Protein AF-A0A8T1W0N7-F1 (afdb_monomer_lite)

Radius of gyration: 32.39 Å; chains: 1; bounding box: 61×63×94 Å

Organism: NCBI:txid221518

Foldseek 3Di:
DVPLVQCLPPDPPPDPVVVVVLVVCLQVLLLLVLQCQQPPDAPLLLCLQQPVVDDVVVSVVRPPPPDGLVCCCVPPCVPDVSCVLSVQSNVSSVVVPVVVVVNVLCCPQQNDDSLSSNLSNVCSSVVDNPPGDTGDRSCVRRVNVVSVVCVVVVVVVVVVVVVVVVVVVVVVVVVVVVVVVVVVVVVVVVVVVPDDDDDDDDDDDDDDDDD

pLDDT: mean 75.39, std 12.21, range [38.31, 92.81]

Sequence (211 aa):
MAKADDWSDKTYPAEGTEETVKTDFDQVYCYAQGEYVCNEASVAEALTMFAPDLSTAIVALFENMTDGVNTLCDDYLSDYSQLKSLCNGCDTARQFENYTKVFDWADSQCPRTSATLEYCGQFLATGSLSNITVGTAPYTQCRAEFLDLVGDYSLYLGVGSVLVCVGALMVIIFACCLSRREQLGRNHAELEDDDPVTPSMEHPRYQYTKA

Secondary structure (DSSP, 8-state):
-HHHHHHHTSPSPSSHHHHHHHHHHHHHHHHHHHHHHHHTS-HHHHHHHH-TTS-HHHHHHHTT--S-HHHHHHHHTTT-TTHHHHHHHHHHHGGGGGGHHHHHHHHHHS---HHHHHHHHHHHHHT-GGG--SS--HHHHHHHHHHHHHHHHHHHHHHHHHHHHHHHHHHHHHHHHHHHHHHHHHHHHHHHTTS----------------

Structure (mmCIF, N/CA/C/O backbone):
data_AF-A0A8T1W0N7-F1
#
_entry.id   AF-A0A8T1W0N7-F1
#
loop_
_atom_site.group_PDB
_atom_site.id
_atom_site.type_symbol
_atom_site.label_atom_id
_atom_site.label_alt_id
_atom_site.label_comp_id
_atom_site.label_asym_id
_atom_site.label_entity_id
_atom_site.label_seq_id
_atom_site.pdbx_PDB_ins_code
_atom_site.Cartn_x
_atom_site.Cartn_y
_atom_site.Cartn_z
_atom_site.occupancy
_atom_site.B_iso_or_equiv
_atom_site.auth_seq_id
_atom_site.auth_comp_id
_atom_site.auth_asym_id
_atom_site.auth_atom_id
_atom_site.pdbx_PDB_model_num
ATOM 1 N N . MET A 1 1 ? 14.046 -5.407 -12.620 1.00 51.56 1 MET A N 1
ATOM 2 C CA . MET A 1 1 ? 14.021 -6.820 -13.064 1.00 51.56 1 MET A CA 1
ATOM 3 C C . MET A 1 1 ? 14.830 -7.713 -12.137 1.00 51.56 1 MET A C 1
ATOM 5 O O . MET A 1 1 ? 14.210 -8.379 -11.332 1.00 51.56 1 MET A O 1
ATOM 9 N N . ALA A 1 2 ? 16.168 -7.661 -12.135 1.00 61.75 2 ALA A N 1
ATOM 10 C CA . ALA A 1 2 ? 16.991 -8.646 -11.413 1.00 61.75 2 ALA A CA 1
ATOM 11 C C . ALA A 1 2 ? 16.818 -8.709 -9.882 1.00 61.75 2 ALA A C 1
ATOM 13 O O . ALA A 1 2 ? 17.281 -9.665 -9.290 1.00 61.75 2 ALA A O 1
ATOM 14 N N . LYS A 1 3 ? 16.213 -7.706 -9.232 1.00 72.19 3 LYS A N 1
ATOM 15 C CA . LYS A 1 3 ? 16.047 -7.682 -7.769 1.00 72.19 3 LYS A CA 1
ATOM 16 C C . LYS A 1 3 ? 14.733 -8.295 -7.294 1.00 72.19 3 LYS A C 1
ATOM 18 O O . LYS A 1 3 ? 14.773 -9.114 -6.397 1.00 72.19 3 LYS A O 1
ATOM 23 N N . ALA A 1 4 ? 13.602 -7.955 -7.914 1.00 73.38 4 ALA A N 1
ATOM 24 C CA . ALA A 1 4 ? 12.312 -8.539 -7.538 1.00 73.38 4 ALA A CA 1
ATOM 25 C C . ALA A 1 4 ? 12.277 -10.054 -7.799 1.00 73.38 4 ALA A C 1
ATOM 27 O O . ALA A 1 4 ? 11.892 -10.817 -6.921 1.00 73.38 4 ALA A O 1
ATOM 28 N N . ASP A 1 5 ? 12.794 -10.471 -8.958 1.00 75.06 5 ASP A N 1
ATOM 29 C CA . ASP A 1 5 ? 12.946 -11.881 -9.331 1.00 75.06 5 ASP A CA 1
ATOM 30 C C . ASP A 1 5 ? 13.889 -12.617 -8.357 1.00 75.06 5 ASP A C 1
ATOM 32 O O . ASP A 1 5 ? 13.538 -13.650 -7.800 1.00 75.06 5 ASP A O 1
ATOM 36 N N . ASP A 1 6 ? 15.037 -12.015 -8.020 1.00 79.44 6 ASP A N 1
ATOM 37 C CA . ASP A 1 6 ? 16.000 -12.566 -7.051 1.00 79.44 6 ASP A CA 1
ATOM 38 C C . ASP A 1 6 ? 15.481 -12.585 -5.601 1.00 79.44 6 ASP A C 1
ATOM 40 O O . ASP A 1 6 ? 15.988 -13.344 -4.777 1.00 79.44 6 ASP A O 1
ATOM 44 N N . TRP A 1 7 ? 14.495 -11.755 -5.253 1.00 85.31 7 TRP A N 1
ATOM 45 C CA . TRP A 1 7 ? 13.890 -11.735 -3.918 1.00 85.31 7 TRP A CA 1
ATOM 46 C C . TRP A 1 7 ? 12.707 -12.692 -3.788 1.00 85.31 7 TRP A C 1
ATOM 48 O O . TRP A 1 7 ? 12.450 -13.159 -2.676 1.00 85.31 7 TRP A O 1
ATOM 58 N N . SER A 1 8 ? 12.007 -12.989 -4.885 1.00 79.25 8 SER A N 1
ATOM 59 C CA . SER A 1 8 ? 10.770 -13.782 -4.898 1.00 79.25 8 SER A CA 1
ATOM 60 C C . SER A 1 8 ? 10.919 -15.130 -4.173 1.00 79.25 8 SER A C 1
ATOM 62 O O . SER A 1 8 ? 10.123 -15.444 -3.288 1.00 79.25 8 SER A O 1
ATOM 64 N N . ASP A 1 9 ? 12.021 -15.839 -4.431 1.00 81.81 9 ASP A N 1
ATOM 65 C CA . ASP A 1 9 ? 12.339 -17.152 -3.851 1.00 81.81 9 ASP A CA 1
ATOM 66 C C . ASP A 1 9 ? 13.095 -17.094 -2.508 1.00 81.81 9 ASP A C 1
ATOM 68 O O . ASP A 1 9 ? 13.445 -18.128 -1.929 1.00 81.81 9 ASP A O 1
ATOM 72 N N . LYS A 1 10 ? 13.394 -15.897 -1.992 1.00 85.75 10 LYS A N 1
ATOM 73 C CA . LYS A 1 10 ? 14.157 -15.714 -0.747 1.00 85.75 10 LYS A CA 1
ATOM 74 C C . LYS A 1 10 ? 13.240 -15.432 0.434 1.00 85.75 10 LYS A C 1
ATOM 76 O O . LYS A 1 10 ? 12.206 -14.782 0.301 1.00 85.75 10 LYS A O 1
ATOM 81 N N . THR A 1 11 ? 13.655 -15.880 1.617 1.00 85.56 11 THR A N 1
ATOM 82 C CA . THR A 1 11 ? 13.000 -15.509 2.875 1.00 85.56 11 THR A CA 1
ATOM 83 C C . THR A 1 11 ? 13.173 -14.016 3.123 1.00 85.56 11 THR A C 1
ATOM 85 O O . THR A 1 11 ? 14.282 -13.498 3.017 1.00 85.56 11 THR A O 1
ATOM 88 N N . TYR A 1 12 ? 12.086 -13.342 3.492 1.00 82.94 12 TYR A N 1
ATOM 89 C CA . TYR A 1 12 ? 12.127 -11.936 3.871 1.00 82.94 12 TYR A CA 1
ATOM 90 C C . TYR A 1 12 ? 12.926 -11.713 5.179 1.00 82.94 12 TYR A C 1
ATOM 92 O O . TYR A 1 12 ? 12.727 -12.469 6.137 1.00 82.94 12 TYR A O 1
ATOM 100 N N . PRO A 1 13 ? 13.732 -10.639 5.276 1.00 85.38 13 PRO A N 1
ATOM 101 C CA . PRO A 1 13 ? 14.179 -9.796 4.168 1.00 85.38 13 PRO A CA 1
ATOM 102 C C . PRO A 1 13 ? 15.295 -10.494 3.372 1.00 85.38 13 PRO A C 1
ATOM 104 O O . PRO A 1 13 ? 16.272 -10.988 3.937 1.00 85.38 13 PRO A O 1
ATOM 107 N N . ALA A 1 14 ? 15.169 -10.499 2.049 1.00 83.25 14 ALA A N 1
ATOM 108 C CA . ALA A 1 14 ? 16.168 -10.972 1.102 1.00 83.25 14 ALA A CA 1
ATOM 109 C C . ALA A 1 14 ? 17.433 -10.101 1.141 1.00 83.25 14 ALA A C 1
ATOM 111 O O . ALA A 1 14 ? 18.542 -10.614 0.986 1.00 83.25 14 ALA A O 1
ATOM 112 N N . GLU A 1 15 ? 17.279 -8.793 1.373 1.00 85.88 15 GLU A N 1
ATOM 113 C CA . GLU A 1 15 ? 18.358 -7.855 1.694 1.00 85.88 15 GLU A CA 1
ATOM 114 C C . GLU A 1 15 ? 17.822 -6.608 2.419 1.00 85.88 15 GLU A C 1
ATOM 116 O O . GLU A 1 15 ? 16.622 -6.349 2.422 1.00 85.88 15 GLU A O 1
ATOM 121 N N . GLY A 1 16 ? 18.708 -5.801 3.017 1.00 81.50 16 GLY A N 1
ATOM 122 C CA . GLY A 1 16 ? 18.302 -4.651 3.842 1.00 81.50 16 GLY A CA 1
ATOM 123 C C . GLY A 1 16 ? 17.503 -3.567 3.103 1.00 81.50 16 GLY A C 1
ATOM 124 O O . GLY A 1 16 ? 16.734 -2.841 3.719 1.00 81.50 16 GLY A O 1
ATOM 125 N N . THR A 1 17 ? 17.628 -3.462 1.778 1.00 84.69 17 THR A N 1
ATOM 126 C CA . THR A 1 17 ? 16.806 -2.541 0.974 1.00 84.69 17 THR A CA 1
ATOM 127 C C . THR A 1 17 ? 15.355 -3.010 0.847 1.00 84.69 17 THR A C 1
ATOM 129 O O . THR A 1 17 ? 14.473 -2.170 0.677 1.00 84.69 17 THR A O 1
ATOM 132 N N . GLU A 1 18 ? 15.074 -4.311 0.985 1.00 84.31 18 GLU A N 1
ATOM 133 C CA . GLU A 1 18 ? 13.703 -4.834 0.988 1.00 84.31 18 GLU A CA 1
ATOM 134 C C . GLU A 1 18 ? 12.922 -4.353 2.221 1.00 84.31 18 GLU A C 1
ATOM 136 O O . GLU A 1 18 ? 11.718 -4.141 2.135 1.00 84.31 18 GLU A O 1
ATOM 141 N N . GLU A 1 19 ? 13.594 -4.074 3.344 1.00 86.50 19 GLU A N 1
ATOM 142 C CA . GLU A 1 19 ? 12.948 -3.484 4.528 1.00 86.50 19 GLU A CA 1
ATOM 143 C C . GLU A 1 19 ? 12.446 -2.055 4.262 1.00 86.50 19 GLU A C 1
ATOM 145 O O . GLU A 1 19 ? 11.387 -1.649 4.747 1.00 86.50 19 GLU A O 1
ATOM 150 N N . THR A 1 20 ? 13.181 -1.290 3.450 1.00 86.62 20 THR A N 1
ATOM 151 C CA . THR A 1 20 ? 12.734 0.040 3.011 1.00 86.62 20 THR A CA 1
ATOM 152 C C . THR A 1 20 ? 11.558 -0.083 2.049 1.00 86.62 20 THR A C 1
ATOM 154 O O . THR A 1 20 ? 10.544 0.575 2.246 1.0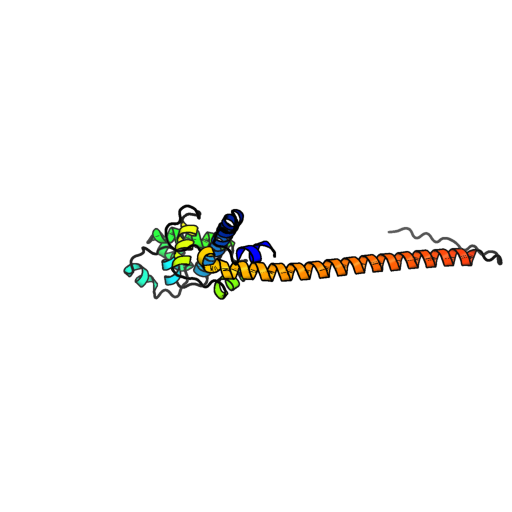0 86.62 20 THR A O 1
ATOM 157 N N . VAL A 1 21 ? 11.643 -0.998 1.076 1.00 86.81 21 VAL A N 1
ATOM 158 C CA . VAL A 1 21 ? 10.542 -1.285 0.139 1.00 86.81 21 VAL A CA 1
ATOM 159 C C . VAL A 1 21 ? 9.277 -1.703 0.884 1.00 86.81 21 VAL A C 1
ATOM 161 O O . VAL A 1 21 ? 8.193 -1.229 0.557 1.00 86.81 21 VAL A O 1
ATOM 164 N N . LYS A 1 22 ? 9.416 -2.540 1.914 1.00 88.38 22 LYS A N 1
ATOM 165 C CA . LYS A 1 22 ? 8.322 -2.904 2.809 1.00 88.38 22 LYS A CA 1
ATOM 166 C C . LYS A 1 22 ? 7.690 -1.670 3.448 1.00 88.38 22 LYS A C 1
ATOM 168 O O . LYS A 1 22 ? 6.474 -1.538 3.416 1.00 88.38 22 LYS A O 1
ATOM 173 N N . THR A 1 23 ? 8.505 -0.796 4.032 1.00 87.62 23 THR A N 1
ATOM 174 C CA . THR A 1 23 ? 8.027 0.407 4.731 1.00 87.62 23 THR A CA 1
ATOM 175 C C . THR A 1 23 ? 7.243 1.316 3.786 1.00 87.62 23 THR A C 1
ATOM 177 O O . THR A 1 23 ? 6.129 1.727 4.109 1.00 87.62 23 THR A O 1
ATOM 180 N N . ASP A 1 24 ? 7.792 1.572 2.599 1.00 87.44 24 ASP A N 1
ATOM 181 C CA . ASP A 1 24 ? 7.155 2.416 1.589 1.00 87.44 24 ASP A CA 1
ATOM 182 C C . ASP A 1 24 ? 5.853 1.785 1.074 1.00 87.44 24 ASP A C 1
ATOM 184 O O . ASP A 1 24 ? 4.835 2.467 0.943 1.00 87.44 24 ASP A O 1
ATOM 188 N N . PHE A 1 25 ? 5.862 0.472 0.820 1.00 87.50 25 PHE A N 1
ATOM 189 C CA . PHE A 1 25 ? 4.670 -0.261 0.402 1.00 87.50 25 PHE A CA 1
ATOM 190 C C . PHE A 1 25 ? 3.577 -0.210 1.468 1.00 87.50 25 PHE A C 1
ATOM 192 O O . PHE A 1 25 ? 2.442 0.132 1.150 1.00 87.50 25 PHE A O 1
ATOM 199 N N . ASP A 1 26 ? 3.912 -0.520 2.723 1.00 89.31 26 ASP A N 1
ATOM 200 C CA . ASP A 1 26 ? 2.964 -0.514 3.837 1.00 89.31 26 ASP A CA 1
ATOM 201 C C . ASP A 1 26 ? 2.341 0.881 4.003 1.00 89.31 26 ASP A C 1
ATOM 203 O O . ASP A 1 26 ? 1.125 1.002 4.144 1.00 89.31 26 ASP A O 1
ATOM 207 N N . GLN A 1 27 ? 3.141 1.947 3.901 1.00 85.88 27 GLN A N 1
ATOM 208 C CA . GLN A 1 27 ? 2.651 3.323 3.971 1.00 85.88 27 GLN A CA 1
ATOM 209 C C . GLN A 1 27 ? 1.667 3.651 2.840 1.00 85.88 27 GLN A C 1
ATOM 211 O O . GLN A 1 27 ? 0.564 4.136 3.100 1.00 85.88 27 GLN A O 1
ATOM 216 N N . VAL A 1 28 ? 2.051 3.391 1.587 1.00 82.88 28 VAL A N 1
ATOM 217 C CA . VAL A 1 28 ? 1.210 3.696 0.418 1.00 82.88 28 VAL A CA 1
ATOM 218 C C . VAL A 1 28 ? -0.063 2.855 0.429 1.00 82.88 28 VAL A C 1
ATOM 220 O O . VAL A 1 28 ? -1.145 3.390 0.191 1.00 82.88 28 VAL A O 1
ATOM 223 N N . TYR A 1 29 ? 0.044 1.568 0.762 1.00 84.88 29 TYR A N 1
ATOM 224 C CA . TYR A 1 29 ? -1.109 0.687 0.903 1.00 84.88 29 TYR A CA 1
ATOM 225 C C . TYR A 1 29 ? -2.057 1.200 1.988 1.00 84.88 29 TYR A C 1
ATOM 227 O O . TYR A 1 29 ? -3.261 1.257 1.776 1.00 84.88 29 TYR A O 1
ATOM 235 N N . CYS A 1 30 ? -1.552 1.638 3.141 1.00 85.25 30 CYS A N 1
ATOM 236 C CA . CYS A 1 30 ? -2.426 2.135 4.196 1.00 85.25 30 CYS A CA 1
ATOM 237 C C . CYS A 1 30 ? -3.089 3.476 3.867 1.00 85.25 30 CYS A C 1
ATOM 239 O O . CYS A 1 30 ? -4.248 3.666 4.231 1.00 85.25 30 CYS A O 1
ATOM 241 N N . TYR A 1 31 ? -2.423 4.378 3.139 1.00 79.88 31 TYR A N 1
ATOM 242 C CA . TYR A 1 31 ? -3.096 5.568 2.607 1.00 79.88 31 TYR A CA 1
ATOM 243 C C . TYR A 1 31 ? -4.186 5.206 1.600 1.00 79.88 31 TYR A C 1
ATOM 245 O O . TYR A 1 31 ? -5.264 5.793 1.648 1.00 79.88 31 TYR A O 1
ATOM 253 N N . ALA A 1 32 ? -3.930 4.209 0.751 1.00 79.62 32 ALA A N 1
ATOM 254 C CA . ALA A 1 32 ? -4.918 3.683 -0.178 1.00 79.62 32 ALA A CA 1
ATOM 255 C C . ALA A 1 32 ? -6.160 3.142 0.522 1.00 79.62 32 ALA A C 1
ATOM 257 O O . ALA A 1 32 ? -7.279 3.519 0.187 1.00 79.62 32 ALA A O 1
ATOM 258 N N . GLN A 1 33 ? -5.961 2.309 1.543 1.00 80.19 33 GLN A N 1
ATOM 259 C CA . GLN A 1 33 ? -7.087 1.773 2.298 1.00 80.19 33 GLN A CA 1
ATOM 260 C C . GLN A 1 33 ? -7.819 2.850 3.087 1.00 80.19 33 GLN A C 1
ATOM 262 O O . GLN A 1 33 ? -9.038 2.790 3.191 1.00 80.19 33 GLN A O 1
ATOM 267 N N . GLY A 1 34 ? -7.105 3.852 3.603 1.00 78.19 34 GLY A N 1
ATOM 268 C CA . GLY A 1 34 ? -7.738 5.010 4.223 1.00 78.19 34 GLY A CA 1
ATOM 269 C C . GLY A 1 34 ? -8.672 5.740 3.258 1.00 78.19 34 GLY A C 1
ATOM 270 O O . GLY A 1 34 ? -9.764 6.124 3.651 1.00 78.19 34 GLY A O 1
ATOM 271 N N . GLU A 1 35 ? -8.284 5.902 1.994 1.00 78.25 35 GLU A N 1
ATOM 272 C CA . GLU A 1 35 ? -9.082 6.638 1.010 1.00 78.25 35 GLU A CA 1
ATOM 273 C C . GLU A 1 35 ? -10.366 5.875 0.669 1.00 78.25 35 GLU A C 1
ATOM 275 O O . GLU A 1 35 ? -11.459 6.426 0.832 1.00 78.25 35 GLU A O 1
ATOM 280 N N . TYR A 1 36 ? -10.238 4.581 0.358 1.00 78.69 36 TYR A N 1
ATOM 281 C CA . TYR A 1 36 ? -11.383 3.700 0.140 1.00 78.69 36 TYR A CA 1
ATOM 282 C C . TYR A 1 36 ? -12.312 3.693 1.357 1.00 78.69 36 TYR A C 1
ATOM 284 O O . TYR A 1 36 ? -13.527 3.851 1.228 1.00 78.69 36 TYR A O 1
ATOM 292 N N . VAL A 1 37 ? -11.752 3.551 2.564 1.00 78.31 37 VAL A N 1
ATOM 293 C CA . VAL A 1 37 ? -12.549 3.477 3.791 1.00 78.31 37 VAL A CA 1
ATOM 294 C C . VAL A 1 37 ? -13.352 4.748 4.036 1.00 78.31 37 VAL A C 1
ATOM 296 O O . VAL A 1 37 ? -14.480 4.682 4.516 1.00 78.31 37 VAL A O 1
ATOM 299 N N . CYS A 1 38 ? -12.809 5.900 3.668 1.00 77.62 38 CYS A N 1
ATOM 300 C CA . CYS A 1 38 ? -13.444 7.182 3.925 1.00 77.62 38 CYS A CA 1
ATOM 301 C C . CYS A 1 38 ? -14.450 7.609 2.848 1.00 77.62 38 CYS A C 1
ATOM 303 O O . CYS A 1 38 ? -15.333 8.420 3.142 1.00 77.62 38 CYS A O 1
ATOM 305 N N . ASN A 1 39 ? -14.336 7.076 1.628 1.00 74.88 39 ASN A N 1
ATOM 306 C CA . ASN A 1 39 ? -15.179 7.464 0.495 1.00 74.88 39 ASN A CA 1
ATOM 307 C C . ASN A 1 39 ? -16.182 6.384 0.067 1.00 74.88 39 ASN A C 1
ATOM 309 O O . ASN A 1 39 ? -17.293 6.728 -0.336 1.00 74.88 39 ASN A O 1
ATOM 313 N N . GLU A 1 40 ? -15.822 5.104 0.165 1.00 74.88 40 GLU A N 1
ATOM 314 C CA . GLU A 1 40 ? -16.590 3.998 -0.423 1.00 74.88 40 GLU A CA 1
ATOM 315 C C . GLU A 1 40 ? -16.994 2.912 0.581 1.00 74.88 40 GLU A C 1
ATOM 317 O O . GLU A 1 40 ? -17.999 2.230 0.368 1.00 74.88 40 GLU A O 1
ATOM 322 N N . ALA A 1 41 ? -16.250 2.736 1.678 1.00 75.00 41 ALA A N 1
ATOM 323 C CA . ALA A 1 41 ? -16.558 1.681 2.638 1.00 75.00 41 ALA A CA 1
ATOM 324 C C . ALA A 1 41 ? -17.781 1.979 3.506 1.00 75.00 41 ALA A C 1
ATOM 326 O O . ALA A 1 41 ? -18.171 3.122 3.761 1.00 75.00 41 ALA A O 1
ATOM 327 N N . SER A 1 42 ? -18.341 0.897 4.041 1.00 76.62 42 SER A N 1
ATOM 328 C CA . SER A 1 42 ? -19.355 0.985 5.084 1.00 76.62 42 SER A CA 1
ATOM 329 C C . SER A 1 42 ? -18.771 1.548 6.385 1.00 76.62 42 SER A C 1
ATOM 331 O O . SER A 1 42 ? -17.602 1.337 6.718 1.00 76.62 42 SER A O 1
ATOM 333 N N . VAL A 1 43 ? -19.616 2.197 7.191 1.00 76.94 43 VAL A N 1
ATOM 334 C CA . VAL A 1 43 ? -19.227 2.662 8.532 1.00 76.94 43 VAL A CA 1
ATOM 335 C C . VAL A 1 43 ? -18.710 1.506 9.401 1.00 76.94 43 VAL A C 1
ATOM 337 O O . VAL A 1 43 ? -17.766 1.683 10.165 1.00 76.94 43 VAL A O 1
ATOM 340 N N . ALA A 1 44 ? -19.259 0.299 9.246 1.00 76.50 44 ALA A N 1
ATOM 341 C CA . ALA A 1 44 ? -18.793 -0.888 9.962 1.00 76.50 44 ALA A CA 1
ATOM 342 C C . ALA A 1 44 ? -17.333 -1.258 9.626 1.00 76.50 44 ALA A C 1
ATOM 344 O O . ALA A 1 44 ? -16.544 -1.544 10.531 1.00 76.50 44 ALA A O 1
ATOM 345 N N . GLU A 1 45 ? -16.940 -1.214 8.350 1.00 76.00 45 GLU A N 1
ATOM 346 C CA . GLU A 1 45 ? -15.547 -1.436 7.933 1.00 76.00 45 GLU A CA 1
ATOM 347 C C . GLU A 1 45 ? -14.621 -0.336 8.463 1.00 76.00 45 GLU A C 1
ATOM 349 O O . GLU A 1 45 ? -13.541 -0.631 8.978 1.00 76.00 45 GLU A O 1
ATOM 354 N N . ALA A 1 46 ? -15.068 0.920 8.422 1.00 78.25 46 ALA A N 1
ATOM 355 C CA . ALA A 1 46 ? -14.311 2.052 8.948 1.00 78.25 46 ALA A CA 1
ATOM 356 C C . ALA A 1 46 ? -14.068 1.957 10.459 1.00 78.25 46 ALA A C 1
ATOM 358 O O . ALA A 1 46 ? -12.959 2.201 10.939 1.00 78.25 46 ALA A O 1
ATOM 359 N N . LEU A 1 47 ? -15.086 1.545 11.215 1.00 77.25 47 LEU A N 1
ATOM 360 C CA . LEU A 1 47 ? -14.966 1.311 12.650 1.00 77.25 47 LEU A CA 1
ATOM 361 C C . LEU A 1 47 ? -14.042 0.131 12.955 1.00 77.25 47 LEU A C 1
ATOM 363 O O . LEU A 1 47 ? -13.250 0.219 13.886 1.00 77.25 47 LEU A O 1
ATOM 367 N N . THR A 1 48 ? -14.074 -0.928 12.144 1.00 75.19 48 THR A N 1
ATOM 368 C CA . THR A 1 48 ? -13.145 -2.062 12.289 1.00 75.19 48 THR A CA 1
ATOM 369 C C . THR A 1 48 ? -11.693 -1.619 12.091 1.00 75.19 48 THR A C 1
ATOM 371 O O . THR A 1 48 ? -10.804 -2.060 12.812 1.00 75.19 48 THR A O 1
ATOM 374 N N . MET A 1 49 ? -11.451 -0.707 11.145 1.00 75.69 49 MET A N 1
ATOM 375 C CA . MET A 1 49 ? -10.120 -0.173 10.861 1.00 75.69 49 MET A CA 1
ATOM 376 C C . MET A 1 49 ? -9.618 0.760 11.975 1.00 75.69 49 MET A C 1
ATOM 378 O O . MET A 1 49 ? -8.509 0.588 12.470 1.00 75.69 49 MET A O 1
ATOM 382 N N . PHE A 1 50 ? -10.412 1.752 12.382 1.00 72.62 50 PHE A N 1
ATOM 383 C CA . PHE A 1 50 ? -9.934 2.852 13.233 1.00 72.62 50 PHE A CA 1
ATOM 384 C C . PHE A 1 50 ? -10.325 2.750 14.707 1.00 72.62 50 PHE A C 1
ATOM 386 O O . PHE A 1 50 ? -9.749 3.445 15.545 1.00 72.62 50 PHE A O 1
ATOM 393 N N . ALA A 1 51 ? -11.299 1.908 15.034 1.00 75.25 51 ALA A N 1
ATOM 394 C CA . ALA A 1 51 ? -11.773 1.702 16.393 1.00 75.25 51 ALA A CA 1
ATOM 395 C C . ALA A 1 51 ? -12.070 0.209 16.654 1.00 75.25 51 ALA A C 1
ATOM 397 O O . ALA A 1 51 ? -13.192 -0.131 17.035 1.00 75.25 51 ALA A O 1
ATOM 398 N N . PRO A 1 52 ? -11.081 -0.693 16.489 1.00 70.12 52 PRO A N 1
ATOM 399 C CA . PRO A 1 52 ? -11.287 -2.134 16.675 1.00 70.12 52 PRO A CA 1
ATOM 400 C C . PRO A 1 52 ? -11.735 -2.498 18.102 1.00 70.12 52 PRO A C 1
ATOM 402 O O . PRO A 1 52 ? -12.444 -3.481 18.300 1.00 70.12 52 PRO A O 1
ATOM 405 N N . ASP A 1 53 ? -11.386 -1.673 19.095 1.00 71.81 53 ASP A N 1
ATOM 406 C CA . ASP A 1 53 ? -11.784 -1.843 20.499 1.00 71.81 53 ASP A CA 1
ATOM 407 C C . ASP A 1 53 ? -13.154 -1.220 20.837 1.00 71.81 53 ASP A C 1
ATOM 409 O O . ASP A 1 53 ? -13.579 -1.211 22.000 1.00 71.81 53 ASP A O 1
ATOM 413 N N . LEU A 1 54 ? -13.853 -0.639 19.856 1.00 73.44 54 LEU A N 1
ATOM 414 C CA . LEU A 1 54 ? -15.146 -0.007 20.089 1.00 73.44 54 LEU A CA 1
ATOM 415 C C . LEU A 1 54 ? -16.187 -1.070 20.447 1.00 73.44 54 LEU A C 1
ATOM 417 O O . LEU A 1 54 ? -16.314 -2.102 19.790 1.00 73.44 54 LEU A O 1
ATOM 421 N N . SER A 1 55 ? -16.965 -0.814 21.500 1.00 74.50 55 SER A N 1
ATOM 422 C CA . SER A 1 55 ? -17.978 -1.772 21.945 1.00 74.50 55 SER A CA 1
ATOM 423 C C . SER A 1 55 ? -18.959 -2.091 20.814 1.00 74.50 55 SER A C 1
ATOM 425 O O . SER A 1 55 ? -19.461 -1.178 20.154 1.00 74.50 55 SER A O 1
ATOM 427 N N . THR A 1 56 ? -19.322 -3.361 20.669 1.00 73.94 56 THR A N 1
ATOM 428 C CA . THR A 1 56 ? -20.296 -3.827 19.670 1.00 73.94 56 THR A CA 1
ATOM 429 C C . THR A 1 56 ? -21.655 -3.131 19.784 1.00 73.94 56 THR A C 1
ATOM 431 O O . THR A 1 56 ? -22.331 -2.947 18.780 1.00 73.94 56 THR A O 1
ATOM 434 N N . ALA A 1 57 ? -22.036 -2.664 20.978 1.00 73.31 57 ALA A N 1
ATOM 435 C CA . ALA A 1 57 ? -23.247 -1.867 21.184 1.00 73.31 57 ALA A CA 1
ATOM 436 C C . ALA A 1 57 ? -23.193 -0.484 20.505 1.00 73.31 57 ALA A C 1
ATOM 438 O O . ALA A 1 57 ? -24.218 0.004 20.042 1.00 73.31 57 ALA A O 1
ATOM 439 N N . ILE A 1 58 ? -22.009 0.136 20.438 1.00 70.25 58 ILE A N 1
ATOM 440 C CA . ILE A 1 58 ? -21.785 1.395 19.712 1.00 70.25 58 ILE A CA 1
ATOM 441 C C . ILE A 1 58 ? -21.702 1.124 18.209 1.00 70.25 58 ILE A C 1
ATOM 443 O O . ILE A 1 58 ? -22.306 1.853 17.436 1.00 70.25 58 ILE A O 1
ATOM 447 N N . VAL A 1 59 ? -21.040 0.046 17.785 1.00 74.00 59 VAL A N 1
ATOM 448 C CA . VAL A 1 59 ? -21.008 -0.347 16.364 1.00 74.00 59 VAL A CA 1
ATOM 449 C C . VAL A 1 59 ? -22.428 -0.590 15.828 1.00 74.00 59 VAL A C 1
ATOM 451 O O . VAL A 1 59 ? -22.772 -0.094 14.760 1.00 74.00 59 VAL A O 1
ATOM 454 N N . ALA A 1 60 ? -23.294 -1.238 16.616 1.00 76.69 60 ALA A N 1
ATOM 455 C CA . ALA A 1 60 ? -24.694 -1.491 16.265 1.00 76.69 60 ALA A CA 1
ATOM 456 C C . ALA A 1 60 ? -25.549 -0.217 16.099 1.00 76.69 60 ALA A C 1
ATOM 458 O O . ALA A 1 60 ? -26.548 -0.240 15.382 1.00 76.69 60 ALA A O 1
ATOM 459 N N . LEU A 1 61 ? -25.173 0.909 16.724 1.00 74.88 61 LEU A N 1
ATOM 460 C CA . LEU A 1 61 ? -25.842 2.202 16.499 1.00 74.88 61 LEU A CA 1
ATOM 461 C C . LEU A 1 61 ? -25.605 2.730 15.078 1.00 74.88 61 LEU A C 1
ATOM 463 O O . LEU A 1 61 ? -26.440 3.471 14.560 1.00 74.88 61 LEU A O 1
ATOM 467 N N . PHE A 1 62 ? -24.503 2.320 14.449 1.00 74.69 62 PHE A N 1
ATOM 468 C CA . PHE A 1 62 ? -24.090 2.776 13.126 1.00 74.69 62 PHE A CA 1
ATOM 469 C C . PHE A 1 62 ? -24.326 1.741 12.016 1.00 74.69 62 PHE A C 1
ATOM 471 O O . PHE A 1 62 ? -24.142 2.060 10.847 1.00 74.69 62 PHE A O 1
ATOM 478 N N . GLU A 1 63 ? -24.790 0.528 12.340 1.00 71.00 63 GLU A N 1
ATOM 479 C CA . GLU A 1 63 ? -25.071 -0.530 11.350 1.00 71.00 63 GLU A CA 1
ATOM 480 C C . GLU A 1 63 ? -26.122 -0.127 10.303 1.00 71.00 63 GLU A C 1
ATOM 482 O O . GLU A 1 63 ? -26.047 -0.560 9.157 1.00 71.00 63 GLU A O 1
ATOM 487 N N . ASN A 1 64 ? -27.097 0.706 10.683 1.00 68.31 64 ASN A N 1
ATOM 488 C CA . ASN A 1 64 ? -28.141 1.204 9.777 1.00 68.31 64 ASN A CA 1
ATOM 489 C C . ASN A 1 64 ? -27.786 2.539 9.109 1.00 68.31 64 ASN A C 1
ATOM 491 O O . ASN A 1 64 ? -28.630 3.129 8.431 1.00 68.31 64 ASN A O 1
ATOM 495 N N . MET A 1 65 ? -26.569 3.043 9.314 1.00 71.38 65 MET A N 1
ATOM 496 C CA . MET A 1 65 ? -26.131 4.280 8.692 1.00 71.38 65 MET A CA 1
ATOM 497 C C . MET A 1 65 ? -25.802 4.001 7.224 1.00 71.38 65 MET A C 1
ATOM 499 O O . MET A 1 65 ? -24.853 3.292 6.903 1.00 71.38 65 MET A O 1
ATOM 503 N N . THR A 1 66 ? -26.636 4.524 6.329 1.00 67.44 66 THR A N 1
ATOM 504 C CA . THR A 1 66 ? -26.413 4.449 4.877 1.00 67.44 66 THR A CA 1
ATOM 505 C C . THR A 1 66 ? -25.455 5.519 4.376 1.00 67.44 66 THR A C 1
ATOM 507 O O . THR A 1 66 ? -24.973 5.425 3.250 1.00 67.44 66 THR A O 1
ATOM 510 N N . ASP A 1 67 ? -25.203 6.536 5.197 1.00 68.94 67 ASP A N 1
ATOM 511 C CA . ASP A 1 67 ? -24.248 7.588 4.896 1.00 68.94 67 ASP A CA 1
ATOM 512 C C . ASP A 1 67 ? -22.824 7.138 5.250 1.00 68.94 67 ASP A C 1
ATOM 514 O O . ASP A 1 67 ? -22.611 6.370 6.189 1.00 68.94 67 ASP A O 1
ATOM 518 N N . GLY A 1 68 ? -21.848 7.592 4.463 1.00 73.31 68 GLY A N 1
ATOM 519 C CA . GLY A 1 68 ? -20.448 7.197 4.614 1.00 73.31 68 GLY A CA 1
ATOM 520 C C . GLY A 1 68 ? -19.762 7.807 5.840 1.00 73.31 68 GLY A C 1
ATOM 521 O O . GLY A 1 68 ? -20.342 8.553 6.629 1.00 73.31 68 GLY A O 1
ATOM 522 N N . VAL A 1 69 ? -18.461 7.542 5.959 1.00 78.06 69 VAL A N 1
ATOM 523 C CA . VAL A 1 69 ? -17.624 7.981 7.088 1.00 78.06 69 VAL A CA 1
ATOM 524 C C . VAL A 1 69 ? -17.617 9.500 7.300 1.00 78.06 69 VAL A C 1
ATOM 526 O O . VAL A 1 69 ? -17.480 9.953 8.434 1.00 78.06 69 VAL A O 1
ATOM 529 N N . ASN A 1 70 ? -17.821 10.301 6.251 1.00 76.44 70 ASN A N 1
ATOM 530 C CA . ASN A 1 70 ? -17.911 11.759 6.391 1.00 76.44 70 ASN A CA 1
ATOM 531 C C . ASN A 1 70 ? -19.041 12.188 7.335 1.00 76.44 70 ASN A C 1
ATOM 533 O O . ASN A 1 70 ? -18.806 12.997 8.224 1.00 76.44 70 ASN A O 1
ATOM 537 N N . THR A 1 71 ? -20.229 11.594 7.213 1.00 76.81 71 THR A N 1
ATOM 538 C CA . THR A 1 71 ? -21.364 11.906 8.095 1.00 76.81 71 THR A CA 1
ATOM 539 C C . THR A 1 71 ? -21.083 11.470 9.530 1.00 76.81 71 THR A C 1
ATOM 541 O O . THR A 1 71 ? -21.429 12.166 10.480 1.00 76.81 71 THR A O 1
ATOM 544 N N . LEU A 1 72 ? -20.370 10.355 9.708 1.00 79.31 72 LEU A N 1
ATOM 545 C CA . LEU A 1 72 ? -19.920 9.914 11.027 1.00 79.31 72 LEU A CA 1
ATOM 546 C C . LEU A 1 72 ? -18.973 10.941 11.676 1.00 79.31 72 LEU A C 1
ATOM 548 O O . LEU A 1 72 ? -19.060 11.212 12.873 1.00 79.31 72 LEU A O 1
ATOM 552 N N . CYS A 1 73 ? -18.084 11.533 10.882 1.00 81.44 73 CYS A N 1
ATOM 553 C CA . CYS A 1 73 ? -17.154 12.562 11.331 1.00 81.44 73 CYS A CA 1
ATOM 554 C C . CYS A 1 73 ? -17.815 13.918 11.589 1.00 81.44 73 CYS A C 1
ATOM 556 O O . CYS A 1 73 ? -17.450 14.589 12.554 1.00 81.44 73 CYS A O 1
ATOM 558 N N . ASP A 1 74 ? -18.788 14.309 10.774 1.00 81.50 74 ASP A N 1
ATOM 559 C CA . ASP A 1 74 ? -19.467 15.597 10.910 1.00 81.50 74 ASP A CA 1
ATOM 560 C C . ASP A 1 74 ? -20.461 15.598 12.084 1.00 81.50 74 ASP A C 1
ATOM 562 O O . ASP A 1 74 ? -20.498 16.559 12.857 1.00 81.50 74 ASP A O 1
ATOM 566 N N . ASP A 1 75 ? -21.207 14.502 12.273 1.00 81.12 75 ASP A N 1
ATOM 567 C CA . ASP A 1 75 ? -22.330 14.461 13.218 1.00 81.12 75 ASP A CA 1
ATOM 568 C C . ASP A 1 75 ? -21.990 13.814 14.573 1.00 81.12 75 ASP A C 1
ATOM 570 O O . ASP A 1 75 ? -22.617 14.146 15.578 1.00 81.12 75 ASP A O 1
ATOM 574 N N . TYR A 1 76 ? -21.005 12.905 14.639 1.00 77.69 76 TYR A N 1
ATOM 575 C CA . TYR A 1 76 ? -20.767 12.069 15.833 1.00 77.69 76 TYR A CA 1
ATOM 576 C C . TYR A 1 76 ? -19.391 12.252 16.480 1.00 77.69 76 TYR A C 1
ATOM 578 O O . TYR A 1 76 ? -19.152 11.752 17.584 1.00 77.69 76 TYR A O 1
ATOM 586 N N . LEU A 1 77 ? -18.481 13.002 15.854 1.00 80.62 77 LEU A N 1
ATOM 587 C CA . LEU A 1 77 ? -17.141 13.252 16.392 1.00 80.62 77 LEU A CA 1
ATOM 588 C C . LEU A 1 77 ? -17.160 13.960 17.759 1.00 80.62 77 LEU A C 1
ATOM 590 O O . LEU A 1 77 ? -16.275 13.718 18.583 1.00 80.62 77 LEU A O 1
ATOM 594 N N . SER A 1 78 ? -18.152 14.821 18.024 1.00 80.00 78 SER A N 1
ATOM 595 C CA . SER A 1 78 ? -18.303 15.487 19.329 1.00 80.00 78 SER A CA 1
ATOM 596 C C . SER A 1 78 ? -18.632 14.513 20.456 1.00 80.00 78 SER A C 1
ATOM 598 O O . SER A 1 78 ? -18.233 14.737 21.600 1.00 80.00 78 SER A O 1
ATOM 600 N N . ASP A 1 79 ? -19.338 13.438 20.118 1.00 79.31 79 ASP A N 1
ATOM 601 C CA . ASP A 1 79 ? -19.912 12.494 21.071 1.00 79.31 79 ASP A CA 1
ATOM 602 C C . ASP A 1 79 ? -18.974 11.300 21.300 1.00 79.31 79 ASP A C 1
ATOM 604 O O . ASP A 1 79 ? -18.960 10.713 22.385 1.00 79.31 79 ASP A O 1
ATOM 608 N N . TYR A 1 80 ? -18.126 10.991 20.313 1.00 73.50 80 TYR A N 1
ATOM 609 C CA . TYR A 1 80 ? -17.178 9.880 20.348 1.00 73.50 80 TYR A CA 1
ATOM 610 C C . TYR A 1 80 ? -15.773 10.338 19.949 1.00 73.50 80 TYR A C 1
ATOM 612 O O . TYR A 1 80 ? -15.389 10.345 18.780 1.00 73.50 80 TYR A O 1
ATOM 620 N N . SER A 1 81 ? -14.947 10.655 20.947 1.00 74.56 81 SER A N 1
ATOM 621 C CA . SER A 1 81 ? -13.558 11.091 20.733 1.00 74.56 81 SER A CA 1
ATOM 622 C C . SER A 1 81 ? -12.678 10.037 20.049 1.00 74.56 81 SER A C 1
ATOM 624 O O . SER A 1 81 ? -11.663 10.383 19.445 1.00 74.56 81 SER A O 1
ATOM 626 N N . GLN A 1 82 ? -13.083 8.766 20.093 1.00 69.62 82 GLN A N 1
ATOM 627 C CA . GLN A 1 82 ? -12.455 7.654 19.382 1.00 69.62 82 GLN A CA 1
ATOM 628 C C . GLN A 1 82 ? -12.528 7.827 17.855 1.00 69.62 82 GLN A C 1
ATOM 630 O O . GLN A 1 82 ? -11.617 7.397 17.150 1.00 69.62 82 GLN A O 1
ATOM 635 N N . LEU A 1 83 ? -13.545 8.533 17.343 1.00 72.88 83 LEU A N 1
ATOM 636 C CA . LEU A 1 83 ? -13.685 8.834 15.914 1.00 72.88 83 LEU A CA 1
ATOM 637 C C . LEU A 1 83 ? -12.666 9.866 15.425 1.00 72.88 83 LEU A C 1
ATOM 639 O O . LEU A 1 83 ? -12.423 9.972 14.230 1.00 72.88 83 LEU A O 1
ATOM 643 N N . LYS A 1 84 ? -11.996 10.597 16.322 1.00 79.19 84 LYS A N 1
ATOM 644 C CA . LYS A 1 84 ? -11.001 11.603 15.927 1.00 79.19 84 LYS A CA 1
ATOM 645 C C . LYS A 1 84 ? -9.873 11.014 15.087 1.00 79.19 84 LYS A C 1
ATOM 647 O O . LYS A 1 84 ? -9.401 11.654 14.153 1.00 79.19 84 LYS A O 1
ATOM 652 N N . SER A 1 85 ? -9.454 9.797 15.419 1.00 72.19 85 SER A N 1
ATOM 653 C CA . SER A 1 85 ? -8.435 9.079 14.659 1.00 72.19 85 SER A CA 1
ATOM 654 C C . SER A 1 85 ? -8.913 8.717 13.253 1.00 72.19 85 SER A C 1
ATOM 656 O O . SER A 1 85 ? -8.152 8.853 12.300 1.00 72.19 85 SER A O 1
ATOM 658 N N . LEU A 1 86 ? -10.169 8.283 13.135 1.00 76.00 86 LEU A N 1
ATOM 659 C CA . LEU A 1 86 ? -10.822 7.982 11.864 1.00 76.00 86 LEU A CA 1
ATOM 660 C C . LEU A 1 86 ? -10.888 9.229 10.983 1.00 76.00 86 LEU A C 1
ATOM 662 O O . LEU A 1 86 ? -10.387 9.215 9.866 1.00 76.00 86 LEU A O 1
ATOM 666 N N . CYS A 1 87 ? -11.405 10.334 11.517 1.00 81.12 87 CYS A N 1
ATOM 667 C CA . CYS A 1 87 ? -11.586 11.567 10.754 1.00 81.12 87 CYS A CA 1
ATOM 668 C C . CYS A 1 87 ? -10.251 12.188 10.320 1.00 81.12 87 CYS A C 1
ATOM 670 O O . CYS A 1 87 ? -10.092 12.559 9.161 1.00 81.12 87 CYS A O 1
ATOM 672 N N . ASN A 1 88 ? -9.246 12.205 11.203 1.00 79.38 88 ASN A N 1
ATOM 673 C CA . ASN A 1 88 ? -7.896 12.645 10.835 1.00 79.38 88 ASN A CA 1
ATOM 674 C C . ASN A 1 88 ? -7.251 11.727 9.781 1.00 79.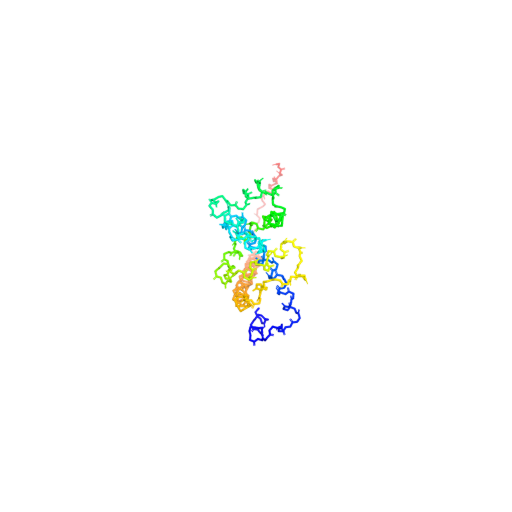38 88 ASN A C 1
ATOM 676 O O . ASN A 1 88 ? -6.533 12.195 8.892 1.00 79.38 88 ASN A O 1
ATOM 680 N N . GLY A 1 89 ? -7.492 10.416 9.890 1.00 73.19 89 GLY A N 1
ATOM 681 C CA . GLY A 1 89 ? -7.059 9.430 8.907 1.00 73.19 89 GLY A CA 1
ATOM 682 C C . GLY A 1 89 ? -7.680 9.695 7.538 1.00 73.19 89 GLY A C 1
ATOM 683 O O . GLY A 1 89 ? -6.956 9.723 6.546 1.00 73.19 89 GLY A O 1
ATOM 684 N N . CYS A 1 90 ? -8.979 9.994 7.499 1.00 75.69 90 CYS A N 1
ATOM 685 C CA . CYS A 1 90 ? -9.702 10.367 6.286 1.00 75.69 90 CYS A CA 1
ATOM 686 C C . CYS A 1 90 ? -9.201 11.665 5.655 1.00 75.69 90 CYS A C 1
ATOM 688 O O . CYS A 1 90 ? -8.994 11.712 4.444 1.00 75.69 90 CYS A O 1
ATOM 690 N N . ASP A 1 91 ? -8.936 12.698 6.454 1.00 78.81 91 ASP A N 1
ATOM 691 C CA . ASP A 1 91 ? -8.368 13.954 5.952 1.00 78.81 91 ASP A CA 1
ATOM 692 C C . ASP A 1 91 ? -6.975 13.755 5.345 1.00 78.81 91 ASP A C 1
ATOM 694 O O . ASP A 1 91 ? -6.621 14.375 4.339 1.00 78.81 91 ASP A O 1
ATOM 698 N N . THR A 1 92 ? -6.179 12.863 5.935 1.00 72.38 92 THR A N 1
ATOM 699 C CA . THR A 1 92 ? -4.863 12.504 5.398 1.00 72.38 92 THR A CA 1
ATOM 700 C C . THR A 1 92 ? -5.004 11.690 4.115 1.00 72.38 92 THR A C 1
ATOM 702 O O . THR A 1 92 ? -4.328 11.977 3.129 1.00 72.38 92 THR A O 1
ATOM 705 N N . ALA A 1 93 ? -5.903 10.707 4.098 1.00 70.81 93 ALA A N 1
ATOM 706 C CA . ALA A 1 93 ? -6.117 9.832 2.955 1.00 70.81 93 ALA A CA 1
ATOM 707 C C . ALA A 1 93 ? -6.692 10.569 1.735 1.00 70.81 93 ALA A C 1
ATOM 709 O O . ALA A 1 93 ? -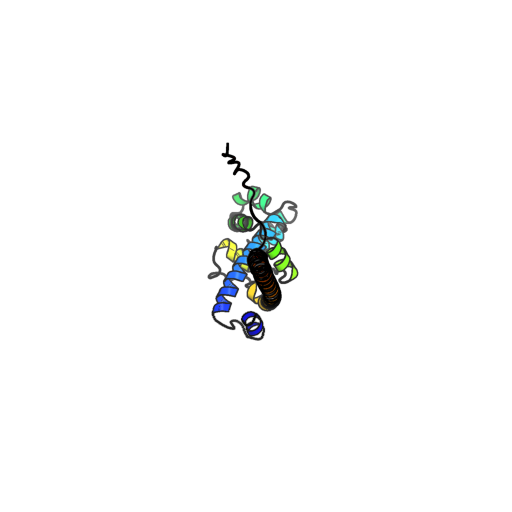6.291 10.290 0.608 1.00 70.81 93 ALA A O 1
ATOM 710 N N . ARG A 1 94 ? -7.533 11.590 1.947 1.00 71.94 94 ARG A N 1
ATOM 711 C CA . ARG A 1 94 ? -8.047 12.475 0.885 1.00 71.94 94 ARG A CA 1
ATOM 712 C C . ARG A 1 94 ? -6.959 13.166 0.069 1.00 71.94 94 ARG A C 1
ATOM 714 O O . ARG A 1 94 ? -7.169 13.455 -1.103 1.00 71.94 94 ARG A O 1
ATOM 721 N N . GLN A 1 95 ? -5.771 13.386 0.635 1.00 73.62 95 GLN A N 1
ATOM 722 C CA . GLN A 1 95 ? -4.639 13.934 -0.126 1.00 73.62 95 GLN A CA 1
ATOM 723 C C . GLN A 1 95 ? -4.172 12.991 -1.248 1.00 73.62 95 GLN A C 1
ATOM 725 O O . GLN A 1 95 ? -3.454 13.412 -2.156 1.00 73.62 95 GLN A O 1
ATOM 730 N N . PHE A 1 96 ? -4.597 11.727 -1.200 1.00 69.56 96 PHE A N 1
ATOM 731 C CA . PHE A 1 96 ? -4.218 10.668 -2.121 1.00 69.56 96 PHE A CA 1
ATOM 732 C C . PHE A 1 96 ? -5.367 10.210 -3.037 1.00 69.56 96 PHE A C 1
ATOM 734 O O . PHE A 1 96 ? -5.197 9.231 -3.756 1.00 69.56 96 PHE A O 1
ATOM 741 N N . GLU A 1 97 ? -6.484 10.947 -3.118 1.00 68.56 97 GLU A N 1
ATOM 742 C CA . GLU A 1 97 ? -7.638 10.617 -3.987 1.00 68.56 97 GLU A CA 1
ATOM 743 C C . GLU A 1 97 ? -7.264 10.395 -5.470 1.00 68.56 97 GLU A C 1
ATOM 745 O O . GLU A 1 97 ? -7.924 9.667 -6.203 1.00 68.56 97 GLU A O 1
ATOM 750 N N . ASN A 1 98 ? -6.158 10.985 -5.933 1.00 69.19 98 ASN A N 1
ATOM 751 C CA . ASN A 1 98 ? -5.700 10.873 -7.320 1.00 69.19 98 ASN A CA 1
ATOM 752 C C . ASN A 1 98 ? -4.970 9.551 -7.637 1.00 69.19 98 ASN A C 1
ATOM 754 O O . ASN A 1 98 ? -4.562 9.340 -8.782 1.00 69.19 98 ASN A O 1
ATOM 758 N N . TYR A 1 99 ? -4.783 8.664 -6.655 1.00 66.19 99 TYR A N 1
ATOM 759 C CA . TYR A 1 99 ? -4.038 7.409 -6.805 1.00 66.19 99 TYR A CA 1
ATOM 760 C C . TYR A 1 99 ? -4.933 6.176 -7.006 1.00 66.19 99 TYR A C 1
ATOM 762 O O . TYR A 1 99 ? -4.486 5.056 -6.772 1.00 66.19 99 TYR A O 1
ATOM 770 N N . THR A 1 100 ? -6.144 6.355 -7.544 1.00 65.88 100 THR A N 1
ATOM 771 C CA . THR A 1 100 ? -7.148 5.294 -7.790 1.00 65.88 100 THR A CA 1
ATOM 772 C C . THR A 1 100 ? -6.599 4.019 -8.432 1.00 65.88 100 THR A C 1
ATOM 774 O O . THR A 1 100 ? -6.966 2.921 -8.040 1.00 65.88 100 THR A O 1
ATOM 777 N N . LYS A 1 101 ? -5.628 4.119 -9.348 1.00 67.12 101 LYS A N 1
ATOM 778 C CA . LYS A 1 101 ? -4.994 2.938 -9.968 1.00 67.12 101 LYS A CA 1
ATOM 779 C C . LYS A 1 101 ? -4.235 2.046 -8.984 1.00 67.12 101 LYS A C 1
ATOM 781 O O . LYS A 1 101 ? -4.149 0.840 -9.192 1.00 67.12 101 LYS A O 1
ATOM 786 N N . VAL A 1 102 ? -3.628 2.643 -7.961 1.00 64.81 102 VAL A N 1
ATOM 787 C CA . VAL A 1 102 ? -2.965 1.900 -6.883 1.00 64.81 102 VAL A CA 1
ATOM 788 C C . VAL A 1 102 ? -4.020 1.199 -6.031 1.00 64.81 102 VAL A C 1
ATOM 790 O O . VAL A 1 102 ? -3.780 0.087 -5.574 1.00 64.81 102 VAL A O 1
ATOM 793 N N . PHE A 1 103 ? -5.191 1.819 -5.872 1.00 67.56 103 PHE A N 1
ATOM 794 C CA . PHE A 1 103 ? -6.303 1.293 -5.082 1.00 67.56 103 PHE A CA 1
ATOM 795 C C . PHE A 1 103 ? -6.953 0.101 -5.791 1.00 67.56 103 PHE A C 1
ATOM 797 O O . PHE A 1 103 ? -7.087 -0.955 -5.183 1.00 67.56 103 PHE A O 1
ATOM 804 N N . ASP A 1 104 ? -7.206 0.211 -7.100 1.00 73.50 104 ASP A N 1
ATOM 805 C CA . ASP A 1 104 ? -7.709 -0.887 -7.938 1.00 73.50 104 ASP A CA 1
ATOM 806 C C . ASP A 1 104 ? -6.756 -2.093 -7.942 1.00 73.50 104 ASP A C 1
ATOM 808 O O . ASP A 1 104 ? -7.171 -3.255 -7.872 1.00 73.50 104 ASP A O 1
ATOM 812 N N . TRP A 1 105 ? -5.447 -1.830 -8.032 1.00 77.50 105 TRP A N 1
ATOM 813 C CA . TRP A 1 105 ? -4.443 -2.888 -7.953 1.00 77.50 105 TRP A CA 1
ATOM 814 C C . TRP A 1 105 ? -4.427 -3.538 -6.567 1.00 77.50 105 TRP A C 1
ATOM 816 O O . TRP A 1 105 ? -4.443 -4.765 -6.470 1.00 77.50 105 TRP A O 1
ATOM 826 N N . ALA A 1 106 ? -4.420 -2.728 -5.505 1.00 75.44 106 ALA A N 1
ATOM 827 C CA . ALA A 1 106 ? -4.413 -3.221 -4.136 1.00 75.44 106 ALA A CA 1
ATOM 828 C C . ALA A 1 106 ? -5.643 -4.093 -3.870 1.00 75.44 106 ALA A C 1
ATOM 830 O O . ALA A 1 106 ? -5.491 -5.189 -3.355 1.00 75.44 106 ALA A O 1
ATOM 831 N N . ASP A 1 107 ? -6.833 -3.667 -4.284 1.00 74.25 107 ASP A N 1
ATOM 832 C CA . ASP A 1 107 ? -8.066 -4.423 -4.070 1.00 74.25 107 ASP A CA 1
ATOM 833 C C . ASP A 1 107 ? -8.094 -5.760 -4.830 1.00 74.25 107 ASP A C 1
ATOM 835 O O . ASP A 1 107 ? -8.522 -6.781 -4.292 1.00 74.25 107 ASP A O 1
ATOM 839 N N . SER A 1 108 ? -7.586 -5.772 -6.066 1.00 79.56 108 SER A N 1
ATOM 840 C CA . SER A 1 108 ? -7.612 -6.961 -6.927 1.00 79.56 108 SER A CA 1
ATOM 841 C C . SER A 1 108 ? -6.525 -7.989 -6.612 1.00 79.56 108 SER A C 1
ATOM 843 O O . SER A 1 108 ? -6.805 -9.186 -6.647 1.00 79.56 108 SER A O 1
ATOM 845 N N . GLN A 1 109 ? -5.299 -7.549 -6.321 1.00 82.19 109 GLN A N 1
ATOM 846 C CA . GLN A 1 109 ? -4.144 -8.438 -6.124 1.00 82.19 109 GLN A CA 1
ATOM 847 C C . GLN A 1 109 ? -3.798 -8.653 -4.648 1.00 82.19 109 GLN A C 1
ATOM 849 O O . GLN A 1 109 ? -3.227 -9.671 -4.279 1.00 82.19 109 GLN A O 1
ATOM 854 N N . CYS A 1 110 ? -4.151 -7.710 -3.778 1.00 84.62 110 CYS A N 1
ATOM 855 C CA . CYS A 1 110 ? -3.830 -7.733 -2.353 1.00 84.62 110 CYS A CA 1
ATOM 856 C C . CYS A 1 110 ? -5.088 -7.395 -1.532 1.00 84.62 110 CYS A C 1
ATOM 858 O O . CYS A 1 110 ? -5.143 -6.348 -0.867 1.00 84.62 110 CYS A O 1
ATOM 860 N N . PRO A 1 111 ? -6.130 -8.248 -1.605 1.00 82.00 111 PRO A N 1
ATOM 861 C CA . PRO A 1 111 ? -7.432 -7.929 -1.050 1.00 82.00 111 PRO A CA 1
ATOM 862 C C . PRO A 1 111 ? -7.329 -7.634 0.441 1.00 82.00 111 PRO A C 1
ATOM 864 O O . PRO A 1 111 ? -6.611 -8.296 1.197 1.00 82.00 111 PRO A O 1
ATOM 867 N N . ARG A 1 112 ? -8.085 -6.623 0.860 1.00 81.75 112 ARG A N 1
ATOM 868 C CA . ARG A 1 112 ? -8.131 -6.170 2.246 1.00 81.75 112 ARG A CA 1
ATOM 869 C C . ARG A 1 112 ? -8.560 -7.306 3.169 1.00 81.75 112 ARG A C 1
ATOM 871 O O . ARG A 1 112 ? -9.591 -7.945 2.966 1.00 81.75 112 ARG A O 1
ATOM 878 N N . THR A 1 113 ? -7.812 -7.493 4.248 1.00 83.88 113 THR A N 1
ATOM 879 C CA . THR A 1 113 ? -8.210 -8.325 5.388 1.00 83.88 113 THR A CA 1
ATOM 880 C C . THR A 1 113 ? -8.437 -7.454 6.621 1.00 83.88 113 THR A C 1
ATOM 882 O O . THR A 1 113 ? -7.906 -6.344 6.717 1.00 83.88 113 THR A O 1
ATOM 885 N N . SER A 1 114 ? -9.187 -7.954 7.605 1.00 81.69 114 SER A N 1
ATOM 886 C CA . SER A 1 114 ? -9.362 -7.254 8.887 1.00 81.69 114 SER A CA 1
ATOM 887 C C . SER A 1 114 ? -8.017 -6.950 9.555 1.00 81.69 114 SER A C 1
ATOM 889 O O . SER A 1 114 ? -7.797 -5.834 10.009 1.00 81.69 114 SER A O 1
ATOM 891 N N . ALA A 1 115 ? -7.068 -7.890 9.506 1.00 85.38 115 ALA A N 1
ATOM 892 C CA . ALA A 1 115 ? -5.732 -7.711 10.071 1.00 85.38 115 ALA A CA 1
ATOM 893 C C . ALA A 1 115 ? -4.920 -6.610 9.363 1.00 85.38 115 ALA A C 1
ATOM 895 O O . ALA A 1 115 ? -4.185 -5.876 10.022 1.00 85.38 115 ALA A O 1
ATOM 896 N N . THR A 1 116 ? -5.026 -6.477 8.036 1.00 86.19 116 THR A N 1
ATOM 897 C CA . THR A 1 116 ? -4.361 -5.378 7.310 1.00 86.19 116 THR A CA 1
ATOM 898 C C . THR A 1 116 ? -5.041 -4.037 7.563 1.00 86.19 116 THR A C 1
ATOM 900 O O . THR A 1 116 ? -4.360 -3.019 7.653 1.00 86.19 116 THR A O 1
ATOM 903 N N . LEU A 1 117 ? -6.369 -4.028 7.729 1.00 83.25 117 LEU A N 1
ATOM 904 C CA . LEU A 1 117 ? -7.116 -2.818 8.067 1.00 83.25 117 LEU A CA 1
ATOM 905 C C . LEU A 1 117 ? -6.749 -2.324 9.468 1.00 83.25 117 LEU A C 1
ATOM 907 O O . LEU A 1 117 ? -6.403 -1.161 9.607 1.00 83.25 117 LEU A O 1
ATOM 911 N N . GLU A 1 118 ? -6.713 -3.190 10.479 1.00 84.12 118 GLU A N 1
ATOM 912 C CA . GLU A 1 118 ? -6.270 -2.820 11.833 1.00 84.12 118 GLU A CA 1
ATOM 913 C C . GLU A 1 118 ? -4.854 -2.220 11.838 1.00 84.12 118 GLU A C 1
ATOM 915 O O . GLU A 1 118 ? -4.617 -1.176 12.451 1.00 84.12 118 GLU A O 1
ATOM 920 N N . TYR A 1 119 ? -3.920 -2.841 11.104 1.00 88.44 119 TYR A N 1
ATOM 921 C CA . TYR A 1 119 ? -2.553 -2.332 10.955 1.00 88.44 119 TYR A CA 1
ATOM 922 C C . TYR A 1 119 ? -2.553 -0.921 10.352 1.00 88.44 119 TYR A C 1
ATOM 924 O O . TYR A 1 119 ? -1.929 0.002 10.882 1.00 88.44 119 TYR A O 1
ATOM 932 N N . CYS A 1 120 ? -3.298 -0.732 9.263 1.00 85.81 120 CYS A N 1
ATOM 933 C CA . CYS A 1 120 ? -3.395 0.552 8.586 1.00 85.81 120 CYS A CA 1
ATOM 934 C C . CYS A 1 120 ? -4.145 1.610 9.397 1.00 85.81 120 CYS A C 1
ATOM 936 O O . CYS A 1 120 ? -3.766 2.779 9.365 1.00 85.81 120 CYS A O 1
ATOM 938 N N . GLY A 1 121 ? -5.151 1.224 10.175 1.00 80.88 121 GLY A N 1
ATOM 939 C CA . GLY A 1 121 ? -5.834 2.118 11.100 1.00 80.88 121 GLY A CA 1
ATOM 940 C C . GLY A 1 121 ? -4.896 2.622 12.189 1.00 80.88 121 GLY A C 1
ATOM 941 O O . GLY A 1 121 ? -4.834 3.827 12.427 1.00 80.88 121 GLY A O 1
ATOM 942 N N . GLN A 1 122 ? -4.081 1.742 12.785 1.00 83.00 122 GLN A N 1
ATOM 943 C CA . GLN A 1 122 ? -3.069 2.146 13.765 1.00 83.00 122 GLN A CA 1
ATOM 944 C C . GLN A 1 122 ? -1.985 3.037 13.134 1.00 83.00 122 GLN A C 1
ATOM 946 O O . GLN A 1 122 ? -1.552 4.013 13.757 1.00 83.00 122 GLN A O 1
ATOM 951 N N . PHE A 1 123 ? -1.572 2.755 11.894 1.00 85.38 123 PHE A N 1
ATOM 952 C CA . PHE A 1 123 ? -0.661 3.622 11.146 1.00 85.38 123 PHE A CA 1
ATOM 953 C C . PHE A 1 123 ? -1.242 5.025 10.949 1.00 85.38 123 PHE A C 1
ATOM 955 O O . PHE A 1 123 ? -0.594 6.006 11.302 1.00 85.38 123 PHE A O 1
ATOM 962 N N . LEU A 1 124 ? -2.466 5.131 10.429 1.00 79.81 124 LEU A N 1
ATOM 963 C CA . LEU A 1 124 ? -3.118 6.415 10.162 1.00 79.81 124 LEU A CA 1
ATOM 964 C C . LEU A 1 124 ? -3.431 7.183 11.456 1.00 79.81 124 LEU A C 1
ATOM 966 O O . LEU A 1 124 ? -3.349 8.408 11.477 1.00 79.81 124 LEU A O 1
ATOM 970 N N . ALA A 1 125 ? -3.715 6.471 12.549 1.00 77.19 125 ALA A N 1
ATOM 971 C CA . ALA A 1 125 ? -3.929 7.043 13.877 1.00 77.19 125 ALA A CA 1
ATOM 972 C C . ALA A 1 125 ? -2.665 7.675 14.474 1.00 77.19 125 ALA A C 1
ATOM 974 O O . ALA A 1 125 ? -2.703 8.759 15.059 1.00 77.19 125 ALA A O 1
ATOM 975 N N . THR A 1 126 ? -1.545 6.958 14.378 1.00 77.81 126 THR A N 1
ATOM 976 C CA . THR A 1 126 ? -0.282 7.322 15.038 1.00 77.81 126 THR A CA 1
ATOM 977 C C . THR A 1 126 ? 0.662 8.107 14.131 1.00 77.81 126 THR A C 1
ATOM 979 O O . THR A 1 126 ? 1.593 8.746 14.622 1.00 77.81 126 THR A O 1
ATOM 982 N N . GLY A 1 127 ? 0.445 8.051 12.816 1.00 74.31 127 GLY A N 1
ATOM 983 C CA . GLY A 1 127 ? 1.331 8.590 11.790 1.00 74.31 127 GLY A CA 1
ATOM 984 C C . GLY A 1 127 ? 2.675 7.864 11.689 1.00 74.31 127 GLY A C 1
ATOM 985 O O . GLY A 1 127 ? 3.622 8.424 11.137 1.00 74.31 127 GLY A O 1
ATOM 986 N N . SER A 1 128 ? 2.814 6.662 12.263 1.00 77.94 128 SER A N 1
ATOM 987 C CA . SER A 1 128 ? 4.106 5.981 12.373 1.00 77.94 128 SER A CA 1
ATOM 988 C C . SER A 1 128 ? 3.998 4.463 12.256 1.00 77.94 128 SER A C 1
ATOM 990 O O . SER A 1 128 ? 3.228 3.828 12.969 1.00 77.94 128 SER A O 1
ATOM 992 N N . LEU A 1 129 ? 4.832 3.871 11.394 1.00 80.31 129 LEU A N 1
ATOM 993 C CA . LEU A 1 129 ? 4.906 2.417 11.193 1.00 80.31 129 LEU A CA 1
ATOM 994 C C . LEU A 1 129 ? 5.698 1.680 12.291 1.00 80.31 129 LEU A C 1
ATOM 996 O O . LEU A 1 129 ? 5.598 0.462 12.404 1.00 80.31 129 LEU A O 1
ATOM 1000 N N . SER A 1 130 ? 6.478 2.385 13.118 1.00 75.56 130 SER A N 1
ATOM 1001 C CA . SER A 1 130 ? 7.399 1.769 14.089 1.00 75.56 130 SER A CA 1
ATOM 1002 C C . SER A 1 130 ? 6.769 1.386 15.431 1.00 75.56 130 SER A C 1
ATOM 1004 O O . SER A 1 130 ? 7.391 0.655 16.197 1.00 75.56 130 SER A O 1
ATOM 1006 N N . ASN A 1 131 ? 5.546 1.838 15.720 1.00 71.00 131 ASN A N 1
ATOM 1007 C CA . ASN A 1 131 ? 4.846 1.566 16.985 1.00 71.00 131 ASN A CA 1
ATOM 1008 C C . ASN A 1 131 ? 3.589 0.701 16.807 1.00 71.00 131 ASN A C 1
ATOM 1010 O O . ASN A 1 131 ? 2.739 0.656 17.697 1.00 71.00 131 ASN A O 1
ATOM 1014 N N . ILE A 1 132 ? 3.446 0.047 15.654 1.00 79.00 132 ILE A N 1
ATOM 1015 C CA . ILE A 1 132 ? 2.257 -0.741 15.339 1.00 79.00 132 ILE A CA 1
ATOM 1016 C C . ILE A 1 132 ? 2.403 -2.132 15.949 1.00 79.00 132 ILE A C 1
ATOM 1018 O O . ILE A 1 132 ? 3.363 -2.849 15.674 1.00 79.00 132 ILE A O 1
ATOM 1022 N N . THR A 1 133 ? 1.451 -2.496 16.801 1.00 75.25 133 THR A N 1
ATOM 1023 C CA . THR A 1 133 ? 1.428 -3.776 17.528 1.00 75.25 133 THR A CA 1
ATOM 1024 C C . THR A 1 133 ? 0.204 -4.617 17.192 1.00 75.25 133 THR A C 1
ATOM 1026 O O . THR A 1 133 ? 0.110 -5.756 17.646 1.00 75.25 133 THR A O 1
ATOM 1029 N N . VAL A 1 134 ? -0.740 -4.049 16.442 1.00 76.56 134 VAL A N 1
ATOM 1030 C CA . VAL A 1 134 ? -2.015 -4.664 16.074 1.00 76.56 134 VAL A CA 1
ATOM 1031 C C . VAL A 1 134 ? -2.041 -4.915 14.567 1.00 76.56 134 VAL A C 1
ATOM 1033 O O . VAL A 1 134 ? -1.430 -4.181 13.787 1.00 76.56 134 VAL A O 1
ATOM 1036 N N . GLY A 1 135 ? -2.736 -5.974 14.160 1.00 81.00 135 GLY A N 1
ATOM 1037 C CA . GLY A 1 135 ? -2.876 -6.340 12.760 1.00 81.00 135 GLY A CA 1
ATOM 1038 C C . GLY A 1 135 ? -1.632 -6.982 12.141 1.00 81.00 135 GLY A C 1
ATOM 1039 O O . GLY A 1 135 ? -0.699 -7.422 12.814 1.00 81.00 135 GLY A O 1
ATOM 1040 N N . THR A 1 136 ? -1.642 -7.090 10.814 1.00 86.38 136 THR A N 1
ATOM 1041 C CA . THR A 1 136 ? -0.530 -7.616 10.014 1.00 86.38 136 THR A CA 1
ATOM 1042 C C . THR A 1 136 ? -0.169 -6.615 8.934 1.00 86.38 136 THR A C 1
ATOM 1044 O O . THR A 1 136 ? -1.039 -6.126 8.220 1.00 86.38 136 THR A O 1
ATOM 1047 N N . ALA A 1 137 ? 1.125 -6.342 8.795 1.00 88.31 137 ALA A N 1
ATOM 1048 C CA . ALA A 1 137 ? 1.617 -5.407 7.802 1.00 88.31 137 ALA A CA 1
ATOM 1049 C C . ALA A 1 137 ? 1.299 -5.885 6.364 1.00 88.31 137 ALA A C 1
ATOM 1051 O O . ALA A 1 137 ? 1.610 -7.041 6.043 1.00 88.31 137 ALA A O 1
ATOM 1052 N N . PRO A 1 138 ? 0.731 -5.026 5.496 1.00 88.56 138 PRO A N 1
ATOM 1053 C CA . PRO A 1 138 ? 0.284 -5.389 4.149 1.00 88.56 138 PRO A CA 1
ATOM 1054 C C . PRO A 1 138 ? 1.332 -6.114 3.305 1.00 88.56 138 PRO A C 1
ATOM 1056 O O . PRO A 1 138 ? 1.057 -7.168 2.735 1.00 88.56 138 PRO A O 1
ATOM 1059 N N . TYR A 1 139 ? 2.570 -5.619 3.290 1.00 87.81 139 TYR A N 1
ATOM 1060 C CA . TYR A 1 139 ? 3.664 -6.215 2.530 1.00 87.81 139 TYR A CA 1
ATOM 1061 C C . TYR A 1 139 ? 3.925 -7.665 2.934 1.00 87.81 139 TYR A C 1
ATOM 1063 O O . TYR A 1 139 ? 4.301 -8.476 2.105 1.00 87.81 139 TYR A O 1
ATOM 1071 N N . THR A 1 140 ? 3.713 -8.036 4.199 1.00 86.69 140 THR A N 1
ATOM 1072 C CA . THR A 1 140 ? 3.943 -9.416 4.651 1.00 86.69 140 THR A CA 1
ATOM 1073 C C . THR A 1 140 ? 2.957 -10.393 4.012 1.00 86.69 140 THR A C 1
ATOM 1075 O O . THR A 1 140 ? 3.332 -11.529 3.735 1.00 86.69 140 THR A O 1
ATOM 1078 N N . GLN A 1 141 ? 1.724 -9.955 3.752 1.00 84.56 141 GLN A N 1
ATOM 1079 C CA . GLN A 1 141 ? 0.720 -10.768 3.062 1.00 84.56 141 GLN A CA 1
ATOM 1080 C C . GLN A 1 141 ? 0.875 -10.687 1.541 1.00 84.56 141 GLN A C 1
ATOM 1082 O O . GLN A 1 141 ? 0.704 -11.687 0.853 1.00 84.56 141 GLN A O 1
ATOM 1087 N N . CYS A 1 142 ? 1.257 -9.519 1.028 1.00 87.44 142 CYS A N 1
ATOM 1088 C CA . CYS A 1 142 ? 1.220 -9.220 -0.403 1.00 87.44 142 CYS A CA 1
ATOM 1089 C C . CYS A 1 142 ? 2.590 -9.179 -1.070 1.00 87.44 142 CYS A C 1
ATOM 1091 O O . CYS A 1 142 ? 2.710 -8.750 -2.213 1.00 87.44 142 CYS A O 1
ATOM 1093 N N . ARG A 1 143 ? 3.631 -9.644 -0.372 1.00 88.62 143 ARG A N 1
ATOM 1094 C CA . ARG A 1 143 ? 5.006 -9.677 -0.873 1.00 88.62 143 ARG A CA 1
ATOM 1095 C C . ARG A 1 143 ? 5.093 -10.354 -2.234 1.00 88.62 143 ARG A C 1
ATOM 1097 O O . ARG A 1 143 ? 5.709 -9.799 -3.130 1.00 88.62 143 ARG A O 1
ATOM 1104 N N . ALA A 1 144 ? 4.503 -11.541 -2.373 1.00 86.50 144 ALA A N 1
ATOM 1105 C CA . ALA A 1 144 ? 4.581 -12.313 -3.610 1.00 86.50 144 ALA A CA 1
ATOM 1106 C C . ALA A 1 144 ? 3.970 -11.535 -4.784 1.00 86.50 144 ALA A C 1
ATOM 1108 O O . ALA A 1 144 ? 4.658 -11.280 -5.765 1.00 86.50 144 ALA A O 1
ATOM 1109 N N . GLU A 1 145 ? 2.736 -11.062 -4.619 1.00 86.88 145 GLU A N 1
ATOM 1110 C CA . GLU A 1 145 ? 1.997 -10.308 -5.641 1.00 86.88 145 GLU A CA 1
ATOM 1111 C C . GLU A 1 145 ? 2.667 -8.971 -5.986 1.00 86.88 145 GLU A C 1
ATOM 1113 O O . GLU A 1 145 ? 2.724 -8.556 -7.141 1.00 86.88 145 GLU A O 1
ATOM 1118 N N . PHE A 1 146 ? 3.236 -8.287 -4.990 1.00 85.44 146 PHE A N 1
ATOM 1119 C CA . PHE A 1 146 ? 4.002 -7.068 -5.221 1.00 85.44 146 PHE A CA 1
ATOM 1120 C C . PHE A 1 146 ? 5.299 -7.339 -5.993 1.00 85.44 146 PHE A C 1
ATOM 1122 O O . PHE A 1 146 ? 5.640 -6.588 -6.907 1.00 85.44 146 PHE A O 1
ATOM 1129 N N . LEU A 1 147 ? 6.044 -8.388 -5.632 1.00 84.88 147 LEU A N 1
ATOM 1130 C CA . LEU A 1 147 ? 7.283 -8.737 -6.328 1.00 84.88 147 LEU A CA 1
ATOM 1131 C C . LEU A 1 147 ? 7.006 -9.181 -7.769 1.00 84.88 147 LEU A C 1
ATOM 1133 O O . LEU A 1 147 ? 7.766 -8.792 -8.658 1.00 84.88 147 LEU A O 1
ATOM 1137 N N . ASP A 1 148 ? 5.907 -9.898 -8.002 1.00 84.44 148 ASP A N 1
ATOM 1138 C CA . ASP A 1 148 ? 5.445 -10.284 -9.338 1.00 84.44 148 ASP A CA 1
ATOM 1139 C C . ASP A 1 148 ? 5.085 -9.050 -10.180 1.00 84.44 148 ASP A C 1
ATOM 1141 O O . ASP A 1 148 ? 5.652 -8.837 -11.255 1.00 84.44 148 ASP A O 1
ATOM 1145 N N . LEU A 1 149 ? 4.285 -8.130 -9.621 1.00 82.00 149 LEU A N 1
ATOM 1146 C CA . LEU A 1 149 ? 3.957 -6.854 -10.263 1.00 82.00 149 LEU A CA 1
ATOM 1147 C C . LEU A 1 149 ? 5.215 -6.071 -10.652 1.00 82.00 149 LEU A C 1
ATOM 1149 O O . LEU A 1 149 ? 5.331 -5.581 -11.777 1.00 82.00 149 LEU A O 1
ATOM 1153 N N . VAL A 1 150 ? 6.161 -5.918 -9.720 1.00 82.38 150 VAL A N 1
ATOM 1154 C CA . VAL A 1 150 ? 7.412 -5.192 -9.973 1.00 82.38 150 VAL A CA 1
ATOM 1155 C C . VAL A 1 150 ? 8.251 -5.912 -11.029 1.00 82.38 150 VAL A C 1
ATOM 1157 O O . VAL A 1 150 ? 8.911 -5.241 -11.831 1.00 82.38 150 VAL A O 1
ATOM 1160 N N . GLY A 1 151 ? 8.231 -7.245 -11.058 1.00 79.44 151 GLY A N 1
ATOM 1161 C CA . GLY A 1 151 ? 8.851 -8.067 -12.094 1.00 79.44 151 GLY A CA 1
ATOM 1162 C C . GLY A 1 151 ? 8.302 -7.743 -13.483 1.00 79.44 151 GLY A C 1
ATOM 1163 O O . GLY A 1 151 ? 9.054 -7.278 -14.351 1.00 79.44 151 GLY A O 1
ATOM 1164 N N . ASP A 1 152 ? 6.990 -7.886 -13.650 1.00 78.38 152 ASP A N 1
ATOM 1165 C CA . ASP A 1 152 ? 6.278 -7.707 -14.916 1.00 78.38 152 ASP A CA 1
ATOM 1166 C C . ASP A 1 152 ? 6.326 -6.266 -15.428 1.00 78.38 152 ASP A C 1
ATOM 1168 O O . ASP A 1 152 ? 6.683 -6.014 -16.586 1.00 78.38 152 ASP A O 1
ATOM 1172 N N . TYR A 1 153 ? 6.057 -5.285 -14.561 1.00 77.62 153 TYR A N 1
ATOM 1173 C CA . TYR A 1 153 ? 6.137 -3.872 -14.941 1.00 77.62 153 TYR A CA 1
ATOM 1174 C C . TYR A 1 153 ? 7.559 -3.459 -15.300 1.00 77.62 153 TYR A C 1
ATOM 1176 O O . TYR A 1 153 ? 7.760 -2.701 -16.254 1.00 77.62 153 TYR A O 1
ATOM 1184 N N . SER A 1 154 ? 8.562 -3.967 -14.576 1.00 78.31 154 SER A N 1
ATOM 1185 C CA . SER A 1 154 ? 9.953 -3.715 -14.942 1.00 78.31 154 SER A CA 1
ATOM 1186 C C . SER A 1 154 ? 10.236 -4.236 -16.348 1.00 78.31 154 SER A C 1
ATOM 1188 O O . SER A 1 154 ? 10.836 -3.506 -17.137 1.00 78.31 154 SER A O 1
ATOM 1190 N N . LEU A 1 155 ? 9.809 -5.466 -16.663 1.00 75.50 155 LEU A N 1
ATOM 1191 C CA . LEU A 1 155 ? 10.010 -6.095 -17.970 1.00 75.50 155 LEU A CA 1
ATOM 1192 C C . LEU A 1 155 ? 9.347 -5.296 -19.088 1.00 75.50 155 LEU A C 1
ATOM 1194 O O . LEU A 1 155 ? 9.999 -4.973 -20.086 1.00 75.50 155 LEU A O 1
ATOM 1198 N N . TYR A 1 156 ? 8.099 -4.886 -18.877 1.00 76.44 156 TYR A N 1
ATOM 1199 C CA . TYR A 1 156 ? 7.355 -4.065 -19.822 1.00 76.44 156 TYR A CA 1
ATOM 1200 C C . TYR A 1 156 ? 8.031 -2.710 -20.089 1.00 76.44 156 TYR A C 1
ATOM 1202 O O . TYR A 1 156 ? 8.249 -2.339 -21.246 1.00 76.44 156 TYR A O 1
ATOM 1210 N N . LEU A 1 157 ? 8.436 -1.986 -19.038 1.00 77.56 157 LEU A N 1
ATOM 1211 C CA . LEU A 1 157 ? 9.145 -0.708 -19.184 1.00 77.56 157 LEU A CA 1
ATOM 1212 C C . LEU A 1 157 ? 10.523 -0.879 -19.833 1.00 77.56 157 LEU A C 1
ATOM 1214 O O . LEU A 1 157 ? 10.949 -0.022 -20.610 1.00 77.56 157 LEU A O 1
ATOM 1218 N N . GLY A 1 158 ? 11.202 -1.997 -19.570 1.00 77.31 158 GLY A N 1
ATOM 1219 C CA . GLY A 1 158 ? 12.456 -2.350 -20.230 1.00 77.31 158 GLY A CA 1
ATOM 1220 C C . GLY A 1 158 ? 12.286 -2.502 -21.741 1.00 77.31 158 GLY A C 1
ATOM 1221 O O . GLY A 1 158 ? 13.007 -1.862 -22.507 1.00 77.31 158 GLY A O 1
ATOM 1222 N N . VAL A 1 159 ? 11.295 -3.284 -22.180 1.00 78.19 159 VAL A N 1
ATOM 1223 C CA . VAL A 1 159 ? 10.981 -3.459 -23.609 1.00 78.19 159 VAL A CA 1
ATOM 1224 C C . VAL A 1 159 ? 10.565 -2.131 -24.247 1.00 78.19 159 VAL A C 1
ATOM 1226 O O . VAL A 1 159 ? 11.063 -1.782 -25.320 1.00 78.19 159 VAL A O 1
ATOM 1229 N N . GLY A 1 160 ? 9.713 -1.355 -23.573 1.00 77.88 160 GLY A N 1
ATOM 1230 C CA . GLY A 1 160 ? 9.287 -0.037 -24.048 1.00 77.88 160 GLY A CA 1
ATOM 1231 C C . GLY A 1 160 ? 10.462 0.923 -24.264 1.00 77.88 160 GLY A C 1
ATOM 1232 O O . GLY A 1 160 ? 10.554 1.564 -25.311 1.00 77.88 160 GLY A O 1
ATOM 1233 N N . SER A 1 161 ? 11.403 0.968 -23.317 1.00 86.12 161 SER A N 1
ATOM 1234 C CA . SER A 1 161 ? 12.609 1.801 -23.404 1.00 86.12 161 SER A CA 1
ATOM 1235 C C . SER A 1 161 ? 13.470 1.452 -24.623 1.00 86.12 161 SER A C 1
ATOM 1237 O O . SER A 1 161 ? 13.864 2.339 -25.383 1.00 86.12 161 SER A O 1
ATOM 1239 N N . VAL A 1 162 ? 13.692 0.158 -24.883 1.00 87.06 162 VAL A N 1
ATOM 1240 C CA . VAL A 1 162 ? 14.480 -0.303 -26.040 1.00 87.06 162 VAL A CA 1
ATOM 1241 C C . VAL A 1 162 ? 13.862 0.164 -27.359 1.00 87.06 162 VAL A C 1
ATOM 1243 O O . VAL A 1 162 ? 14.580 0.658 -28.229 1.00 87.06 162 VAL A O 1
ATOM 1246 N N . LEU A 1 163 ? 12.539 0.067 -27.507 1.00 85.75 163 LEU A N 1
ATOM 1247 C CA . LEU A 1 163 ? 11.846 0.508 -28.721 1.00 85.75 163 LEU A CA 1
ATOM 1248 C C . LEU A 1 163 ? 11.991 2.015 -28.956 1.00 85.75 163 LEU A C 1
ATOM 1250 O O . LEU A 1 163 ? 12.244 2.439 -30.085 1.00 85.75 163 LEU A O 1
ATOM 1254 N N . VAL A 1 164 ? 11.891 2.822 -27.896 1.00 90.12 164 VAL A N 1
ATOM 1255 C CA . VAL A 1 164 ? 12.096 4.275 -27.978 1.00 90.12 164 VAL A CA 1
ATOM 1256 C C . VAL A 1 164 ? 13.532 4.597 -28.391 1.00 90.12 164 VAL A C 1
ATOM 1258 O O . VAL A 1 164 ? 13.742 5.415 -29.289 1.00 90.12 164 VAL A O 1
ATOM 1261 N N . CYS A 1 165 ? 14.525 3.920 -27.809 1.00 88.56 165 CYS A N 1
ATOM 1262 C CA . CYS A 1 165 ? 15.926 4.089 -28.190 1.00 88.56 165 CYS A CA 1
ATOM 1263 C C . CYS A 1 165 ? 16.179 3.715 -29.659 1.00 88.56 165 CYS A C 1
ATOM 1265 O O . CYS A 1 165 ? 16.851 4.460 -30.372 1.00 88.56 165 CYS A O 1
ATOM 1267 N N . VAL A 1 166 ? 15.619 2.601 -30.139 1.00 90.50 166 VAL A N 1
ATOM 1268 C CA . VAL A 1 166 ? 15.736 2.190 -31.548 1.00 90.50 166 VAL A CA 1
ATOM 1269 C C . VAL A 1 166 ? 15.072 3.214 -32.471 1.00 90.50 166 VAL A C 1
ATOM 1271 O O . VAL A 1 166 ? 15.664 3.600 -33.478 1.00 90.50 166 VAL A O 1
ATOM 1274 N N . GLY A 1 167 ? 13.889 3.716 -32.110 1.00 87.94 167 GLY A N 1
ATOM 1275 C CA . GLY A 1 167 ? 13.216 4.786 -32.848 1.00 87.94 167 GLY A CA 1
ATOM 1276 C C . GLY A 1 167 ? 14.068 6.055 -32.940 1.00 87.94 167 GLY A C 1
ATOM 1277 O O . GLY A 1 167 ? 14.244 6.604 -34.028 1.00 87.94 167 GLY A O 1
ATOM 1278 N N . ALA A 1 168 ? 14.671 6.477 -31.828 1.00 92.00 168 ALA A N 1
ATOM 1279 C CA . ALA A 1 168 ? 15.566 7.630 -31.798 1.00 92.00 168 ALA A CA 1
ATOM 1280 C C . ALA A 1 168 ? 16.799 7.431 -32.697 1.00 92.00 168 ALA A C 1
ATOM 1282 O O . ALA A 1 168 ? 17.150 8.326 -33.468 1.00 92.00 168 ALA A O 1
ATOM 1283 N N . LEU A 1 169 ? 17.423 6.249 -32.665 1.00 92.81 169 LEU A N 1
ATOM 1284 C CA . LEU A 1 169 ? 18.556 5.925 -33.538 1.00 92.81 169 LEU A CA 1
ATOM 1285 C C . LEU A 1 169 ? 18.169 5.961 -35.018 1.00 9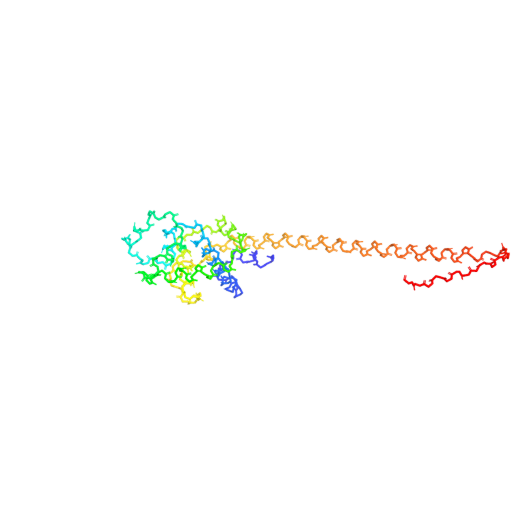2.81 169 LEU A C 1
ATOM 1287 O O . LEU A 1 169 ? 18.913 6.508 -35.830 1.00 92.81 169 LEU A O 1
ATOM 1291 N N . MET A 1 170 ? 16.994 5.440 -35.373 1.00 89.00 170 MET A N 1
ATOM 1292 C CA . MET A 1 170 ? 16.498 5.491 -36.749 1.00 89.00 170 MET A CA 1
ATOM 1293 C C . MET A 1 170 ? 16.295 6.933 -37.216 1.00 89.00 170 MET A C 1
ATOM 1295 O O . MET A 1 170 ? 16.726 7.273 -38.315 1.00 89.00 170 MET A O 1
ATOM 1299 N N . VAL A 1 171 ? 15.721 7.805 -36.381 1.00 91.50 171 VAL A N 1
ATOM 1300 C CA . VAL A 1 171 ? 15.559 9.233 -36.704 1.00 91.50 171 VAL A CA 1
ATOM 1301 C C . VAL A 1 171 ? 16.913 9.914 -36.914 1.00 91.50 171 VAL A C 1
ATOM 1303 O O . VAL A 1 171 ? 17.077 10.645 -37.891 1.00 91.50 171 VAL A O 1
ATOM 1306 N N . ILE A 1 172 ? 17.903 9.641 -36.057 1.00 91.75 172 ILE A N 1
ATOM 1307 C CA . ILE A 1 172 ? 19.263 10.183 -36.204 1.00 91.75 172 ILE A CA 1
ATOM 1308 C C . ILE A 1 172 ? 19.889 9.716 -37.524 1.00 91.75 172 ILE A C 1
ATOM 1310 O O . ILE A 1 172 ? 20.423 10.532 -38.273 1.00 91.75 172 ILE A O 1
ATOM 1314 N N . ILE A 1 173 ? 19.784 8.425 -37.851 1.00 91.44 173 ILE A N 1
ATOM 1315 C CA . ILE A 1 173 ? 20.313 7.870 -39.104 1.00 91.44 173 ILE A CA 1
ATOM 1316 C C . ILE A 1 173 ? 19.621 8.506 -40.311 1.00 91.44 173 ILE A C 1
ATOM 1318 O O . ILE A 1 173 ? 20.301 8.935 -41.242 1.00 91.44 173 ILE A O 1
ATOM 1322 N N . PHE A 1 174 ? 18.291 8.620 -40.293 1.00 88.94 174 PHE A N 1
ATOM 1323 C CA . PHE A 1 174 ? 17.537 9.268 -41.365 1.00 88.94 174 PHE A CA 1
ATOM 1324 C C . PHE A 1 174 ? 17.955 10.728 -41.548 1.00 88.94 174 PHE A C 1
ATOM 1326 O O . PHE A 1 174 ? 18.206 11.143 -42.679 1.00 88.94 174 PHE A O 1
ATOM 1333 N N . ALA A 1 175 ? 18.109 11.483 -40.459 1.00 89.69 175 ALA A N 1
ATOM 1334 C CA . ALA A 1 175 ? 18.604 12.854 -40.510 1.00 89.69 175 ALA A CA 1
ATOM 1335 C C . ALA A 1 175 ? 20.018 12.919 -41.112 1.00 89.69 175 ALA A C 1
ATOM 1337 O O . ALA A 1 175 ? 20.265 13.712 -42.017 1.00 89.69 175 ALA A O 1
ATOM 1338 N N . CYS A 1 176 ? 20.936 12.037 -40.702 1.00 88.25 176 CYS A N 1
ATOM 1339 C CA . CYS A 1 176 ? 22.275 11.961 -41.289 1.00 88.25 176 CYS A CA 1
ATOM 1340 C C . CYS A 1 176 ? 22.246 11.600 -42.784 1.00 88.25 176 CYS A C 1
ATOM 1342 O O . CYS A 1 176 ? 23.000 12.178 -43.568 1.00 88.25 176 CYS A O 1
ATOM 1344 N N . CYS A 1 177 ? 21.387 10.667 -43.201 1.00 89.38 177 CYS A N 1
ATOM 1345 C CA . CYS A 1 177 ? 21.231 10.281 -44.602 1.00 89.38 177 CYS A CA 1
ATOM 1346 C C . CYS A 1 177 ? 20.683 11.427 -45.462 1.00 89.38 177 CYS A C 1
ATOM 1348 O O . CYS A 1 177 ? 21.181 11.631 -46.571 1.00 89.38 177 CYS A O 1
ATOM 1350 N N . LEU A 1 178 ? 19.698 12.177 -44.960 1.00 84.56 178 LEU A N 1
ATOM 1351 C CA . LEU A 1 178 ? 19.150 13.351 -45.642 1.00 84.56 178 LEU A CA 1
ATOM 1352 C C . LEU A 1 178 ? 20.203 14.459 -45.761 1.00 84.56 178 LEU A C 1
ATOM 1354 O O . LEU A 1 178 ? 20.509 14.874 -46.876 1.00 84.56 178 LEU A O 1
ATOM 1358 N N . SER A 1 179 ? 20.859 14.830 -44.659 1.00 79.88 179 SER A N 1
ATOM 1359 C CA . SER A 1 179 ? 21.920 15.847 -44.661 1.00 79.88 179 SER A CA 1
ATOM 1360 C C . SER A 1 179 ? 23.080 15.486 -45.594 1.00 79.88 179 SER A C 1
ATOM 1362 O O . SER A 1 179 ? 23.633 16.339 -46.286 1.00 79.88 179 SER A O 1
ATOM 1364 N N . ARG A 1 180 ? 23.457 14.204 -45.660 1.00 77.38 180 ARG A N 1
ATOM 1365 C CA . ARG A 1 180 ? 24.535 13.742 -46.544 1.00 77.38 180 ARG A CA 1
ATOM 1366 C C . ARG A 1 180 ? 24.120 13.744 -48.017 1.00 77.38 180 ARG A C 1
ATOM 1368 O O . ARG A 1 180 ? 24.953 14.033 -48.873 1.00 77.38 180 ARG A O 1
ATOM 1375 N N . ARG A 1 181 ? 22.851 13.453 -48.326 1.00 76.12 181 ARG A N 1
ATOM 1376 C CA . ARG A 1 181 ? 22.300 13.590 -49.684 1.00 76.12 181 ARG A CA 1
ATOM 1377 C C . ARG A 1 181 ? 22.252 15.045 -50.135 1.00 76.12 181 ARG A C 1
ATOM 1379 O O . ARG A 1 181 ? 22.630 15.311 -51.269 1.00 76.12 181 ARG A O 1
ATOM 1386 N N . GLU A 1 182 ? 21.861 15.970 -49.263 1.00 73.31 182 GLU A N 1
ATOM 1387 C CA . GLU A 1 182 ? 21.898 17.407 -49.563 1.00 73.31 182 GLU A CA 1
ATOM 1388 C C . GLU A 1 182 ? 23.324 17.891 -49.845 1.00 73.31 182 GLU A C 1
ATOM 1390 O O . GLU A 1 182 ? 23.556 18.600 -50.821 1.00 73.31 182 GLU A O 1
ATOM 1395 N N . GLN A 1 183 ? 24.308 17.456 -49.051 1.00 68.31 183 GLN A N 1
ATOM 1396 C CA . GLN A 1 183 ? 25.715 17.783 -49.301 1.00 68.31 183 GLN A CA 1
ATOM 1397 C C . GLN A 1 183 ? 26.230 17.203 -50.626 1.00 68.31 183 GLN A C 1
ATOM 1399 O O . GLN A 1 183 ? 26.908 17.907 -51.366 1.00 68.31 183 GLN A O 1
ATOM 1404 N N . LEU A 1 184 ? 25.895 15.950 -50.954 1.00 66.00 184 LEU A N 1
ATOM 1405 C CA . LEU A 1 184 ? 26.284 15.327 -52.226 1.00 66.00 184 LEU A CA 1
ATOM 1406 C C . LEU A 1 184 ? 25.601 15.981 -53.435 1.00 66.00 184 LEU A C 1
ATOM 1408 O O . LEU A 1 184 ? 26.259 16.187 -54.448 1.00 66.00 184 LEU A O 1
ATOM 1412 N N . GLY A 1 185 ? 24.320 16.341 -53.329 1.00 61.94 185 GLY A N 1
ATOM 1413 C CA . GLY A 1 185 ? 23.603 17.066 -54.381 1.00 61.94 185 GLY A CA 1
ATOM 1414 C C . GLY A 1 185 ? 24.160 18.472 -54.607 1.00 61.94 185 GLY A C 1
ATOM 1415 O O . GLY A 1 185 ? 24.321 18.887 -55.749 1.00 61.94 185 GLY A O 1
ATOM 1416 N N . ARG A 1 186 ? 24.539 19.176 -53.533 1.00 58.00 186 ARG A N 1
ATOM 1417 C CA . ARG A 1 186 ? 25.192 20.490 -53.620 1.00 58.00 186 ARG A CA 1
ATOM 1418 C C . ARG A 1 186 ? 26.584 20.408 -54.252 1.00 58.00 186 ARG A C 1
ATOM 1420 O O . ARG A 1 186 ? 26.889 21.207 -55.125 1.00 58.00 186 ARG A O 1
ATOM 1427 N N . ASN A 1 187 ? 27.380 19.405 -53.880 1.00 56.94 187 ASN A N 1
ATOM 1428 C CA . ASN A 1 187 ? 28.699 19.185 -54.479 1.00 56.94 187 ASN A CA 1
ATOM 1429 C C . ASN A 1 187 ? 28.609 18.773 -55.963 1.00 56.94 187 ASN A C 1
ATOM 1431 O O . ASN A 1 187 ? 29.507 19.096 -56.730 1.00 56.94 187 ASN A O 1
ATOM 1435 N N . HIS A 1 188 ? 27.552 18.059 -56.376 1.00 56.88 188 HIS A N 1
ATOM 1436 C CA . HIS A 1 188 ? 27.321 17.722 -57.788 1.00 56.88 188 HIS A CA 1
ATOM 1437 C C . HIS A 1 188 ? 26.881 18.947 -58.600 1.00 56.88 188 HIS A C 1
ATOM 1439 O O . HIS A 1 188 ? 27.343 19.125 -59.719 1.00 56.88 188 HIS A O 1
ATOM 1445 N N . ALA A 1 189 ? 26.047 19.817 -58.022 1.00 56.72 189 ALA A N 1
ATOM 1446 C CA . ALA A 1 189 ? 25.661 21.079 -58.647 1.00 56.72 189 ALA A CA 1
ATOM 1447 C C . ALA A 1 189 ? 26.852 22.045 -58.804 1.00 56.72 189 ALA A C 1
ATOM 1449 O O . ALA A 1 189 ? 26.951 22.705 -59.828 1.00 56.72 189 ALA A O 1
ATOM 1450 N N . GLU A 1 190 ? 27.785 22.092 -57.841 1.00 52.62 190 GLU A N 1
ATOM 1451 C CA . GLU A 1 190 ? 29.040 22.858 -57.986 1.00 52.62 190 GLU A CA 1
ATOM 1452 C C . GLU A 1 190 ? 29.967 22.290 -59.077 1.00 52.62 190 GLU A C 1
ATOM 1454 O O . GLU A 1 190 ? 30.690 23.050 -59.706 1.00 52.62 190 GLU A O 1
ATOM 1459 N N . LEU A 1 191 ? 29.939 20.977 -59.333 1.00 53.28 191 LEU A N 1
ATOM 1460 C CA . LEU A 1 191 ? 30.728 20.336 -60.397 1.00 53.28 191 LEU A CA 1
ATOM 1461 C C . LEU A 1 191 ? 30.105 20.478 -61.797 1.00 53.28 191 LEU A C 1
ATOM 1463 O O . LEU A 1 191 ? 30.832 20.401 -62.781 1.00 53.28 191 LEU A O 1
ATOM 1467 N N . GLU A 1 192 ? 28.788 20.673 -61.897 1.00 50.81 192 GLU A N 1
ATOM 1468 C CA . GLU A 1 192 ? 28.092 20.969 -63.162 1.00 50.81 192 GLU A CA 1
ATOM 1469 C C . GLU A 1 192 ? 28.205 22.447 -63.582 1.00 50.81 192 GLU A C 1
ATOM 1471 O O . GLU A 1 192 ? 28.013 22.755 -64.755 1.00 50.81 192 GLU A O 1
ATOM 1476 N N . ASP A 1 193 ? 28.548 23.356 -62.661 1.00 51.53 193 ASP A N 1
ATOM 1477 C CA . ASP A 1 193 ? 28.763 24.787 -62.953 1.00 51.53 193 ASP A CA 1
ATOM 1478 C C . ASP A 1 193 ? 30.191 25.085 -63.478 1.00 51.53 193 ASP A C 1
ATOM 1480 O O . ASP A 1 193 ? 30.469 26.189 -63.942 1.00 51.53 193 ASP A O 1
ATOM 1484 N N . ASP A 1 194 ? 31.095 24.094 -63.460 1.00 49.16 194 ASP A N 1
ATOM 1485 C CA . ASP A 1 194 ? 32.489 24.194 -63.942 1.00 49.16 194 ASP A CA 1
ATOM 1486 C C . ASP A 1 194 ? 32.668 23.690 -65.397 1.00 49.16 194 ASP A C 1
ATOM 1488 O O . ASP A 1 194 ? 33.782 23.403 -65.841 1.00 49.16 194 ASP A O 1
ATOM 1492 N N . ASP A 1 195 ? 31.581 23.577 -66.172 1.00 47.62 195 ASP A N 1
ATOM 1493 C CA . ASP A 1 195 ? 31.663 23.384 -67.626 1.00 47.62 195 ASP A CA 1
ATOM 1494 C C . ASP A 1 195 ? 31.744 24.762 -68.321 1.00 47.62 195 ASP A C 1
ATOM 1496 O O . ASP A 1 195 ? 30.811 25.573 -68.246 1.00 47.62 195 ASP A O 1
ATOM 1500 N N . PRO A 1 196 ? 32.853 25.100 -69.009 1.00 55.06 196 PRO A N 1
ATOM 1501 C CA . PRO A 1 196 ? 33.007 26.407 -69.613 1.00 55.06 196 PRO A CA 1
ATOM 1502 C C . PRO A 1 196 ? 32.225 26.419 -70.924 1.00 55.06 196 PRO A C 1
ATOM 1504 O O . PRO A 1 196 ? 32.615 25.730 -71.859 1.00 55.06 196 PRO A O 1
ATOM 1507 N N . VAL A 1 197 ? 31.151 27.212 -71.004 1.00 48.81 197 VAL A N 1
ATOM 1508 C CA . VAL A 1 197 ? 30.708 28.003 -72.179 1.00 48.81 197 VAL A CA 1
ATOM 1509 C C . VAL A 1 197 ? 29.278 28.504 -71.929 1.00 48.81 197 VAL A C 1
ATOM 1511 O O . VAL A 1 197 ? 28.308 27.812 -72.202 1.00 48.81 197 VAL A O 1
ATOM 1514 N N . THR A 1 198 ? 29.119 29.736 -71.431 1.00 38.31 198 THR A N 1
ATOM 1515 C CA . THR A 1 198 ? 28.512 30.886 -72.151 1.00 38.31 198 THR A CA 1
ATOM 1516 C C . THR A 1 198 ? 28.306 32.094 -71.217 1.00 38.31 198 THR A C 1
ATOM 1518 O O . THR A 1 198 ? 28.000 31.916 -70.042 1.00 38.31 198 THR A O 1
ATOM 1521 N N . PRO A 1 199 ? 28.491 33.342 -71.698 1.00 49.31 199 PRO A N 1
ATOM 1522 C CA . PRO A 1 199 ? 28.530 34.518 -70.838 1.00 49.31 199 PRO A CA 1
ATOM 1523 C C . PRO A 1 199 ? 27.166 35.203 -70.645 1.00 49.31 199 PRO A C 1
ATOM 1525 O O . PRO A 1 199 ? 26.404 35.377 -71.589 1.00 49.31 199 PRO A O 1
ATOM 1528 N N . SER A 1 200 ? 27.010 35.734 -69.428 1.00 50.41 200 SER A N 1
ATOM 1529 C CA . SER A 1 200 ? 26.350 36.994 -69.049 1.00 50.41 200 SER A CA 1
ATOM 1530 C C . SER A 1 200 ? 24.837 37.153 -69.267 1.00 50.41 200 SER A C 1
ATOM 1532 O O . SER A 1 200 ? 24.362 37.337 -70.382 1.00 50.41 200 SER A O 1
ATOM 1534 N N . MET A 1 201 ? 24.109 37.316 -68.157 1.00 38.75 201 MET A N 1
ATOM 1535 C CA . MET A 1 201 ? 23.242 38.488 -67.996 1.00 38.75 201 MET A CA 1
ATOM 1536 C C . MET A 1 201 ? 22.967 38.761 -66.510 1.00 38.75 201 MET A C 1
ATOM 1538 O O . MET A 1 201 ? 22.328 37.971 -65.820 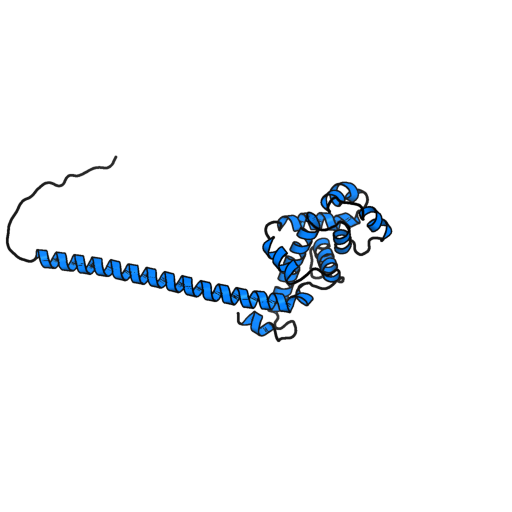1.00 38.75 201 MET A O 1
ATOM 1542 N N . GLU A 1 202 ? 23.460 39.901 -66.023 1.00 56.09 202 GLU A N 1
ATOM 1543 C CA . GLU A 1 202 ? 23.030 40.512 -64.762 1.00 56.09 202 GLU A CA 1
ATOM 1544 C C . GLU A 1 202 ? 21.520 40.777 -64.782 1.00 56.09 202 GLU A C 1
ATOM 1546 O O . GLU A 1 202 ? 21.022 41.384 -65.731 1.00 56.09 202 GLU A O 1
ATOM 1551 N N . HIS A 1 203 ? 20.814 40.442 -63.695 1.00 40.88 203 HIS A N 1
ATOM 1552 C CA . HIS A 1 203 ? 19.576 41.130 -63.314 1.00 40.8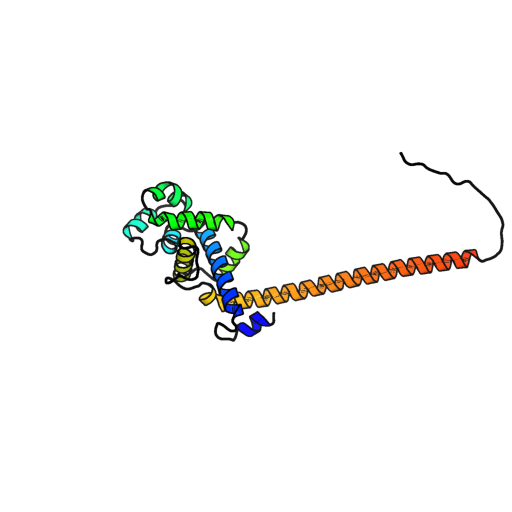8 203 HIS A CA 1
ATOM 1553 C C . HIS A 1 203 ? 19.424 41.250 -61.784 1.00 40.88 203 HIS A C 1
ATOM 1555 O O . HIS A 1 203 ? 19.974 40.436 -61.039 1.00 40.88 203 HIS A O 1
ATOM 1561 N N . PRO A 1 204 ? 18.758 42.315 -61.291 1.00 42.56 204 PRO A N 1
ATOM 1562 C CA . PRO A 1 204 ? 19.134 42.969 -60.043 1.00 42.56 204 PRO A CA 1
ATOM 1563 C C . PRO A 1 204 ? 18.535 42.324 -58.794 1.00 42.56 204 PRO A C 1
ATOM 1565 O O . PRO A 1 204 ? 17.399 41.855 -58.765 1.00 42.56 204 PRO A O 1
ATOM 1568 N N . ARG A 1 205 ? 19.313 42.407 -57.714 1.00 42.53 205 ARG A N 1
ATOM 1569 C CA . ARG A 1 205 ? 18.974 41.993 -56.353 1.00 42.53 205 ARG A CA 1
ATOM 1570 C C . ARG A 1 205 ? 17.842 42.874 -55.792 1.00 42.53 205 ARG A C 1
ATOM 1572 O O . ARG A 1 205 ? 18.099 43.989 -55.343 1.00 42.53 205 ARG A O 1
ATOM 1579 N N . TYR A 1 206 ? 16.606 42.373 -55.769 1.00 39.88 206 TYR A N 1
ATOM 1580 C CA . TYR A 1 206 ? 15.530 42.989 -54.984 1.00 39.88 206 TYR A CA 1
ATOM 1581 C C . TYR A 1 206 ? 15.754 42.705 -53.493 1.00 39.88 206 TYR A C 1
ATOM 1583 O O . TYR A 1 206 ? 15.610 41.576 -53.026 1.00 39.88 206 TYR A O 1
ATOM 1591 N N . GLN A 1 207 ? 16.120 43.745 -52.743 1.00 47.81 207 GLN A N 1
ATOM 1592 C CA . GLN A 1 207 ? 15.972 43.768 -51.291 1.00 47.81 207 GLN A CA 1
ATOM 1593 C C . GLN A 1 207 ? 14.489 43.923 -50.948 1.00 47.81 207 GLN A C 1
ATOM 1595 O O . GLN A 1 207 ? 13.865 44.896 -51.362 1.00 47.81 207 GLN A O 1
ATOM 1600 N N . TYR A 1 208 ? 13.956 43.016 -50.130 1.00 42.12 208 TYR A N 1
ATOM 1601 C CA . TYR A 1 208 ? 12.763 43.295 -49.337 1.00 42.12 208 TYR A CA 1
ATOM 1602 C C . TYR A 1 208 ? 13.163 43.411 -47.870 1.00 42.12 208 TYR A C 1
ATOM 1604 O O . TYR A 1 208 ? 13.541 42.440 -47.214 1.00 42.12 208 TYR A O 1
ATOM 1612 N N . THR A 1 209 ? 13.120 44.649 -47.386 1.00 45.50 209 THR A N 1
ATOM 1613 C CA . THR A 1 209 ? 13.128 45.015 -45.975 1.00 45.50 209 THR A CA 1
ATOM 1614 C C . THR A 1 209 ? 11.807 44.613 -45.326 1.00 45.50 209 THR A C 1
ATOM 1616 O O . THR A 1 209 ? 10.729 44.749 -45.899 1.00 45.50 209 THR A O 1
ATOM 1619 N N . LYS A 1 210 ? 11.937 44.098 -44.106 1.00 43.38 210 LYS A N 1
ATOM 1620 C CA . LYS A 1 210 ? 10.874 43.652 -43.210 1.00 43.38 210 LYS A CA 1
ATOM 1621 C C . LYS A 1 210 ? 10.146 44.863 -42.609 1.00 43.38 210 LYS A C 1
ATOM 1623 O O . LYS A 1 210 ? 10.816 45.771 -42.115 1.00 43.38 210 LYS A O 1
ATOM 1628 N N . ALA A 1 211 ? 8.817 44.827 -42.604 1.00 43.03 211 ALA A N 1
ATOM 1629 C CA . ALA A 1 211 ? 7.960 45.501 -41.632 1.00 43.03 211 ALA A CA 1
ATOM 1630 C C . ALA A 1 211 ? 6.938 44.472 -41.141 1.00 43.03 211 ALA A C 1
ATOM 1632 O O . ALA A 1 211 ? 6.385 43.763 -42.013 1.00 43.03 211 ALA A O 1
#